Protein AF-A0A8K0WXE5-F1 (afdb_monomer_lite)

Organism: NCBI:txid80388

Radius of gyration: 31.78 Å; chains: 1; bounding box: 76×76×91 Å

Structure (mmCIF, N/CA/C/O backbone):
data_AF-A0A8K0WXE5-F1
#
_entry.id   AF-A0A8K0WXE5-F1
#
loop_
_atom_site.group_PDB
_atom_site.id
_atom_site.type_symbol
_atom_site.label_atom_id
_atom_site.label_alt_id
_atom_site.label_comp_id
_atom_site.label_asym_id
_atom_site.label_entity_id
_atom_site.label_seq_id
_atom_site.pdbx_PDB_ins_code
_atom_site.Cartn_x
_atom_site.Cartn_y
_atom_site.Cartn_z
_atom_site.occupancy
_atom_site.B_iso_or_equiv
_atom_site.auth_seq_id
_atom_site.auth_comp_id
_atom_site.auth_asym_id
_atom_site.auth_atom_id
_atom_site.pdbx_PDB_model_num
ATOM 1 N N . MET A 1 1 ? 3.660 -4.094 -43.573 1.00 38.56 1 MET A N 1
ATOM 2 C CA . MET A 1 1 ? 4.950 -4.307 -42.885 1.00 38.56 1 MET A CA 1
ATOM 3 C C . MET A 1 1 ? 4.703 -4.146 -41.396 1.00 38.56 1 MET A C 1
ATOM 5 O O . MET A 1 1 ? 4.478 -3.032 -40.944 1.00 38.56 1 MET A O 1
ATOM 9 N N . SER A 1 2 ? 4.592 -5.269 -40.685 1.00 39.03 2 SER A N 1
ATOM 10 C CA . SER A 1 2 ? 4.163 -5.326 -39.283 1.00 39.03 2 SER A CA 1
ATOM 11 C C . SER A 1 2 ? 5.292 -4.936 -38.334 1.00 39.03 2 SER A C 1
ATOM 13 O O . SER A 1 2 ? 6.388 -5.490 -38.380 1.00 39.03 2 SER A O 1
ATOM 15 N N . THR A 1 3 ? 5.001 -3.979 -37.461 1.00 46.72 3 THR A N 1
ATOM 16 C CA . THR A 1 3 ? 5.880 -3.445 -36.422 1.00 46.72 3 THR A CA 1
ATOM 17 C C . THR A 1 3 ? 5.995 -4.426 -35.252 1.00 46.72 3 THR A C 1
ATOM 19 O O . THR A 1 3 ? 5.192 -4.397 -34.325 1.00 46.72 3 THR A O 1
ATOM 22 N N . LEU A 1 4 ? 7.029 -5.272 -35.270 1.00 45.88 4 LEU A N 1
ATOM 23 C CA . LEU A 1 4 ? 7.438 -6.169 -34.170 1.00 45.88 4 LEU A CA 1
ATOM 24 C C . LEU A 1 4 ? 8.129 -5.439 -32.991 1.00 45.88 4 LEU A C 1
ATOM 26 O O . LEU A 1 4 ? 8.765 -6.061 -32.146 1.00 45.88 4 LEU A O 1
ATOM 30 N N . LEU A 1 5 ? 8.012 -4.111 -32.920 1.00 50.06 5 LEU A N 1
ATOM 31 C CA . LEU A 1 5 ? 8.693 -3.269 -31.934 1.00 50.06 5 LEU A CA 1
ATOM 32 C C . LEU A 1 5 ? 8.065 -3.201 -30.522 1.00 50.06 5 LEU A C 1
ATOM 34 O O . LEU A 1 5 ? 8.822 -2.888 -29.604 1.00 50.06 5 LEU A O 1
ATOM 38 N N . PRO A 1 6 ? 6.775 -3.517 -30.257 1.00 47.59 6 PRO A N 1
ATOM 39 C CA . PRO A 1 6 ? 6.269 -3.425 -28.885 1.00 47.59 6 PRO A CA 1
ATOM 40 C C . PRO A 1 6 ? 6.672 -4.622 -28.007 1.00 47.59 6 PRO A C 1
ATOM 42 O O . PRO A 1 6 ? 6.654 -4.503 -26.786 1.00 47.59 6 PRO A O 1
ATOM 45 N N . PHE A 1 7 ? 7.093 -5.753 -28.588 1.00 47.97 7 PHE A N 1
ATOM 46 C CA . PHE A 1 7 ? 7.445 -6.948 -27.807 1.00 47.97 7 PHE A CA 1
ATOM 47 C C . PHE A 1 7 ? 8.809 -6.823 -27.107 1.00 47.97 7 PHE A C 1
ATOM 49 O O . PHE A 1 7 ? 8.989 -7.316 -25.998 1.00 47.97 7 PHE A O 1
ATOM 56 N N . LEU A 1 8 ? 9.762 -6.098 -27.706 1.00 43.97 8 LEU A N 1
ATOM 57 C CA . LEU A 1 8 ? 11.110 -5.940 -27.143 1.00 43.97 8 LEU A CA 1
ATOM 58 C C . LEU A 1 8 ? 11.171 -4.953 -25.964 1.00 43.97 8 LEU A C 1
ATOM 60 O O . LEU A 1 8 ? 12.127 -4.986 -25.194 1.00 43.97 8 LEU A O 1
ATOM 64 N N . TYR A 1 9 ? 10.147 -4.110 -25.804 1.00 44.25 9 TYR A N 1
ATOM 65 C CA . TYR A 1 9 ? 10.056 -3.109 -24.735 1.00 44.25 9 TYR A CA 1
ATOM 66 C C . TYR A 1 9 ? 9.485 -3.649 -23.416 1.00 44.25 9 TYR A C 1
ATOM 68 O O . TYR A 1 9 ? 9.552 -2.962 -22.401 1.00 44.25 9 TYR A O 1
ATOM 76 N N . GLN A 1 10 ? 8.926 -4.864 -23.413 1.00 50.22 10 GLN A N 1
ATOM 77 C CA . GLN A 1 10 ? 8.231 -5.437 -22.252 1.00 50.22 10 GLN A CA 1
ATOM 78 C C . GLN A 1 10 ? 8.906 -6.676 -21.655 1.00 50.22 10 GLN A C 1
ATOM 80 O O . GLN A 1 10 ? 8.419 -7.220 -20.666 1.00 50.22 10 GLN A O 1
ATOM 85 N N . THR A 1 11 ? 10.024 -7.134 -22.215 1.00 47.06 11 THR A N 1
ATOM 86 C CA . THR A 1 11 ? 10.665 -8.376 -21.768 1.00 47.06 11 THR A CA 1
ATOM 87 C C . THR A 1 11 ? 11.973 -8.114 -21.029 1.00 47.06 11 THR A C 1
ATOM 89 O O . THR A 1 11 ? 12.711 -7.190 -21.352 1.00 47.06 11 THR A O 1
ATOM 92 N N . GLN A 1 12 ? 12.270 -8.975 -20.054 1.00 50.22 12 GLN A N 1
ATOM 93 C CA . GLN A 1 12 ? 13.417 -9.008 -19.127 1.00 50.22 12 GLN A CA 1
ATOM 94 C C . GLN A 1 12 ? 14.832 -8.843 -19.735 1.00 50.22 12 GLN A C 1
ATOM 96 O O . GLN A 1 12 ? 15.824 -8.853 -19.002 1.00 50.22 12 GLN A O 1
ATOM 101 N N . THR A 1 13 ? 14.973 -8.677 -21.048 1.00 44.19 13 THR A N 1
ATOM 102 C CA . THR A 1 13 ? 16.246 -8.670 -21.779 1.00 44.19 13 THR A CA 1
ATOM 103 C C . THR A 1 13 ? 17.168 -7.511 -21.399 1.00 44.19 13 THR A C 1
ATOM 105 O O . THR A 1 13 ? 18.381 -7.708 -21.354 1.00 44.19 13 THR A O 1
ATOM 108 N N . LEU A 1 14 ? 16.640 -6.346 -21.005 1.00 47.94 14 LEU A N 1
ATOM 109 C CA . LEU A 1 14 ? 17.482 -5.241 -20.516 1.00 47.94 14 LEU A CA 1
ATOM 110 C C . LEU A 1 14 ? 17.983 -5.441 -19.074 1.00 47.94 14 LEU A C 1
ATOM 112 O O . LEU A 1 14 ? 19.001 -4.863 -18.698 1.00 47.94 14 LEU A O 1
ATOM 116 N N . ARG A 1 15 ? 17.334 -6.298 -18.270 1.00 49.62 15 ARG A N 1
ATOM 117 C CA . ARG A 1 15 ? 17.785 -6.625 -16.901 1.00 49.62 15 ARG A CA 1
ATOM 118 C C . ARG A 1 15 ? 18.667 -7.873 -16.824 1.00 49.62 15 ARG A C 1
ATOM 120 O O . ARG A 1 15 ? 19.529 -7.925 -15.949 1.00 49.62 15 ARG A O 1
ATOM 127 N N . CYS A 1 16 ? 18.558 -8.824 -17.755 1.00 46.41 16 CYS A N 1
ATOM 128 C CA . CYS A 1 16 ? 19.462 -9.987 -17.810 1.00 46.41 16 CYS A CA 1
ATOM 129 C C . CYS A 1 16 ? 20.935 -9.623 -18.079 1.00 46.41 16 CYS A C 1
ATOM 131 O O . CYS A 1 16 ? 21.824 -10.413 -17.766 1.00 46.41 16 CYS A O 1
ATOM 133 N N . LEU A 1 17 ? 21.231 -8.412 -18.562 1.00 44.75 17 LEU A N 1
ATOM 134 C CA . LEU A 1 17 ? 22.612 -7.920 -18.652 1.00 44.75 17 LEU A CA 1
ATOM 135 C C . LEU A 1 17 ? 23.215 -7.525 -17.287 1.00 44.75 17 LEU A C 1
ATOM 137 O O . LEU A 1 17 ? 24.436 -7.408 -17.179 1.00 44.75 17 LEU A O 1
ATOM 141 N N . ARG A 1 18 ? 22.402 -7.379 -16.227 1.00 48.56 18 ARG A N 1
ATOM 142 C CA . ARG A 1 18 ? 22.875 -7.116 -14.853 1.00 48.56 18 ARG A CA 1
ATOM 143 C C . ARG A 1 18 ? 23.179 -8.393 -14.053 1.00 48.56 18 ARG A C 1
ATOM 145 O O . ARG A 1 18 ? 24.022 -8.340 -13.161 1.00 48.56 18 ARG A O 1
ATOM 152 N N . THR A 1 19 ? 22.572 -9.544 -14.355 1.00 45.09 19 THR A N 1
ATOM 153 C CA . THR A 1 19 ? 22.728 -10.761 -13.523 1.00 45.09 19 THR A CA 1
ATOM 154 C C . THR A 1 19 ? 23.922 -11.646 -13.890 1.00 45.09 19 THR A C 1
ATOM 156 O O . THR A 1 19 ? 24.333 -12.466 -13.075 1.00 45.09 19 THR A O 1
ATOM 159 N N . LEU A 1 20 ? 24.559 -11.446 -15.048 1.00 42.81 20 LEU A N 1
ATOM 160 C CA . LEU A 1 20 ? 25.722 -12.245 -15.475 1.00 42.81 20 LEU A CA 1
ATOM 161 C C . LEU A 1 20 ? 27.093 -11.679 -15.052 1.00 42.81 20 LEU A C 1
ATOM 163 O O . LEU A 1 20 ? 28.121 -12.196 -15.484 1.00 42.81 20 LEU A O 1
ATOM 167 N N . ARG A 1 21 ? 27.154 -10.639 -14.204 1.00 45.69 21 ARG A N 1
ATOM 168 C CA . ARG A 1 21 ? 28.435 -10.034 -13.764 1.00 45.69 21 ARG A CA 1
ATOM 169 C C . ARG A 1 21 ? 28.721 -10.073 -12.261 1.00 45.69 21 ARG A C 1
ATOM 171 O O . ARG A 1 21 ? 29.751 -9.557 -11.836 1.00 45.69 21 ARG A O 1
ATOM 178 N N . HIS A 1 22 ? 27.899 -10.746 -11.459 1.00 42.12 22 HIS A N 1
ATOM 179 C CA . HIS A 1 22 ? 28.176 -10.938 -10.031 1.00 42.12 22 HIS A CA 1
ATOM 180 C C . HIS A 1 22 ? 28.562 -12.380 -9.706 1.00 42.12 22 HIS A C 1
ATOM 182 O O . HIS A 1 22 ? 27.883 -13.079 -8.965 1.00 42.12 22 HIS A O 1
ATOM 188 N N . VAL A 1 23 ? 29.708 -12.809 -10.233 1.00 44.22 23 VAL A N 1
ATOM 189 C CA . VAL A 1 23 ? 30.456 -13.933 -9.668 1.00 44.22 23 VAL A CA 1
ATOM 190 C C . VAL A 1 23 ? 31.897 -13.477 -9.448 1.00 44.22 23 VAL A C 1
ATOM 192 O O . VAL A 1 23 ? 32.596 -13.125 -10.392 1.00 44.22 23 VAL A O 1
ATOM 195 N N . ARG A 1 24 ? 32.307 -13.540 -8.173 1.00 41.19 24 ARG A N 1
ATOM 196 C CA . ARG A 1 24 ? 33.656 -13.366 -7.598 1.00 41.19 24 ARG A CA 1
ATOM 197 C C . ARG A 1 24 ? 34.144 -11.931 -7.381 1.00 41.19 24 ARG A C 1
ATOM 199 O O . ARG A 1 24 ? 34.770 -11.333 -8.246 1.00 41.19 24 ARG A O 1
ATOM 206 N N . ARG A 1 25 ? 34.056 -11.495 -6.120 1.00 42.50 25 ARG A N 1
ATOM 207 C CA . ARG A 1 25 ? 35.242 -11.179 -5.300 1.00 42.50 25 ARG A CA 1
ATOM 208 C C . ARG A 1 25 ? 34.931 -11.440 -3.825 1.00 42.50 25 ARG A C 1
ATOM 210 O O . ARG A 1 25 ? 33.827 -11.190 -3.359 1.00 42.50 25 ARG A O 1
ATOM 217 N N . HIS A 1 26 ? 35.894 -12.073 -3.170 1.00 35.44 26 HIS A N 1
ATOM 218 C CA . HIS A 1 26 ? 35.784 -12.723 -1.874 1.00 35.44 26 HIS A CA 1
ATOM 219 C C . HIS A 1 26 ? 35.713 -11.756 -0.687 1.00 35.44 26 HIS A C 1
ATOM 221 O O . HIS A 1 26 ? 36.200 -10.632 -0.736 1.00 35.44 26 HIS A O 1
ATOM 227 N N . ALA A 1 27 ? 35.131 -12.316 0.372 1.00 34.16 27 ALA A N 1
ATOM 228 C CA . ALA A 1 27 ? 35.208 -11.997 1.788 1.00 34.16 27 ALA A CA 1
ATOM 229 C C . ALA A 1 27 ? 36.385 -11.128 2.265 1.00 34.16 27 ALA A C 1
ATOM 231 O O . ALA A 1 27 ? 37.550 -11.447 2.037 1.00 34.16 27 ALA A O 1
ATOM 232 N N . ALA A 1 28 ? 36.051 -10.155 3.112 1.00 34.19 28 ALA A N 1
ATOM 233 C CA . ALA A 1 28 ? 36.852 -9.814 4.278 1.00 34.19 28 ALA A CA 1
ATOM 234 C C . ALA A 1 28 ? 35.912 -9.661 5.483 1.00 34.19 28 ALA A C 1
ATOM 236 O O . ALA A 1 28 ? 34.934 -8.917 5.450 1.00 34.19 28 ALA A O 1
ATOM 237 N N . LEU A 1 29 ? 36.203 -10.452 6.511 1.00 39.25 29 LEU A N 1
ATOM 238 C CA . LEU A 1 29 ? 35.574 -10.479 7.822 1.00 39.25 29 LEU A CA 1
ATOM 239 C C . LEU A 1 29 ? 35.958 -9.227 8.617 1.00 39.25 29 LEU A C 1
ATOM 241 O O . LEU A 1 29 ? 37.147 -8.966 8.765 1.00 39.25 29 LEU A O 1
ATOM 245 N N . THR A 1 30 ? 34.992 -8.563 9.249 1.00 33.50 30 THR A N 1
ATOM 246 C CA . THR A 1 30 ? 35.192 -7.931 10.562 1.00 33.50 30 THR A CA 1
ATOM 247 C C . THR A 1 30 ? 33.894 -7.979 11.363 1.00 33.50 30 THR A C 1
ATOM 249 O O . THR A 1 30 ? 32.811 -7.634 10.899 1.00 33.50 30 THR A O 1
ATOM 252 N N . GLN A 1 31 ? 34.023 -8.494 12.581 1.00 34.97 31 GLN A N 1
ATOM 253 C CA . GLN A 1 31 ? 32.970 -8.666 13.567 1.00 34.97 31 GLN A CA 1
ATOM 254 C C . GLN A 1 31 ? 32.718 -7.376 14.368 1.00 34.97 31 GLN A C 1
ATOM 256 O O . GLN A 1 31 ? 33.651 -6.667 14.725 1.00 34.97 31 GLN A O 1
ATOM 261 N N . VAL A 1 32 ? 31.437 -7.182 14.707 1.00 31.56 32 VAL A N 1
ATOM 262 C CA . VAL A 1 32 ? 30.887 -6.693 15.988 1.00 31.56 32 VAL A CA 1
ATOM 263 C C . VAL A 1 32 ? 31.371 -5.335 16.515 1.00 31.56 32 VAL A C 1
ATOM 265 O O . VAL A 1 32 ? 32.432 -5.242 17.119 1.00 31.56 32 VAL A O 1
ATOM 268 N N . ARG A 1 33 ? 30.454 -4.352 16.521 1.00 29.36 33 ARG A N 1
ATOM 269 C CA . ARG A 1 33 ? 30.070 -3.610 17.742 1.00 29.36 33 ARG A CA 1
ATOM 270 C C . ARG A 1 33 ? 28.587 -3.237 17.709 1.00 29.36 33 ARG A C 1
ATOM 272 O O . ARG A 1 33 ? 28.147 -2.405 16.926 1.00 29.36 33 ARG A O 1
ATOM 279 N N . THR A 1 34 ? 27.833 -3.855 18.609 1.00 36.28 34 THR A N 1
ATOM 280 C CA . THR A 1 34 ? 26.497 -3.441 19.043 1.00 36.28 34 THR A CA 1
ATOM 281 C C . THR A 1 34 ? 26.575 -2.057 19.686 1.00 36.28 34 THR A C 1
ATOM 283 O O . THR A 1 34 ? 27.270 -1.903 20.693 1.00 36.28 34 THR A O 1
ATOM 286 N N . PHE A 1 35 ? 25.848 -1.067 19.162 1.00 32.53 35 PHE A N 1
ATOM 287 C CA . PHE A 1 35 ? 25.609 0.185 19.879 1.00 32.53 35 PHE A CA 1
ATOM 288 C C . PHE A 1 35 ? 24.126 0.351 20.198 1.00 32.53 35 PHE A C 1
ATOM 290 O O . PHE A 1 35 ? 23.255 0.310 19.334 1.00 32.53 35 PHE A O 1
ATOM 297 N N . ARG A 1 36 ? 23.894 0.482 21.504 1.00 34.12 36 ARG A N 1
ATOM 298 C CA . ARG A 1 36 ? 22.629 0.737 22.181 1.00 34.12 36 ARG A CA 1
ATOM 299 C C . ARG A 1 36 ? 21.926 1.973 21.630 1.00 34.12 36 ARG A C 1
ATOM 301 O O . ARG A 1 36 ? 22.546 3.013 21.423 1.00 34.12 36 ARG A O 1
ATOM 308 N N . GLN A 1 37 ? 20.606 1.859 21.561 1.00 37.44 37 GLN A N 1
ATOM 309 C CA . GLN A 1 37 ? 19.674 2.974 21.517 1.00 37.44 37 GLN A CA 1
ATOM 310 C C . GLN A 1 37 ? 19.939 3.978 22.650 1.00 37.44 37 GLN A C 1
ATOM 312 O O . GLN A 1 37 ? 20.130 3.592 23.808 1.00 37.44 37 GLN A O 1
ATOM 317 N N . ARG A 1 38 ? 19.850 5.271 22.327 1.00 36.78 38 ARG A N 1
ATOM 318 C CA . ARG A 1 38 ? 19.373 6.299 23.257 1.00 36.78 38 ARG A CA 1
ATOM 319 C C . ARG A 1 38 ? 18.392 7.234 22.537 1.00 36.78 38 ARG A C 1
ATOM 321 O O . ARG A 1 38 ? 18.585 7.499 21.353 1.00 36.78 38 ARG A O 1
ATOM 328 N N . PRO A 1 39 ? 17.354 7.711 23.242 1.00 40.72 39 PRO A N 1
ATOM 329 C CA . PRO A 1 39 ? 16.261 8.479 22.664 1.00 40.72 39 PRO A CA 1
ATOM 330 C C . PRO A 1 39 ? 16.688 9.937 22.456 1.00 40.72 39 PRO A C 1
ATOM 332 O O . PRO A 1 39 ? 17.078 10.624 23.403 1.00 40.72 39 PRO A O 1
ATOM 335 N N . GLY A 1 40 ? 16.623 10.404 21.211 1.00 38.78 40 GLY A N 1
ATOM 336 C CA . GLY A 1 40 ? 16.787 11.811 20.862 1.00 38.78 40 GLY A CA 1
ATOM 337 C C . GLY A 1 40 ? 15.503 12.565 21.179 1.00 38.78 40 GLY A C 1
ATOM 338 O O . GLY A 1 40 ? 14.493 12.385 20.509 1.00 38.78 40 GLY A O 1
ATOM 339 N N . LYS A 1 41 ? 15.553 13.376 22.234 1.00 41.19 41 LYS A N 1
ATOM 340 C CA . LYS A 1 41 ? 14.506 14.322 22.611 1.00 41.19 41 LYS A CA 1
ATOM 341 C C . LYS A 1 41 ? 14.345 15.361 21.501 1.00 41.19 41 LYS A C 1
ATOM 343 O O . LYS A 1 41 ? 15.323 15.966 21.069 1.00 41.19 41 LYS A O 1
ATOM 348 N N . SER A 1 42 ? 13.102 15.578 21.094 1.00 40.59 42 SER A N 1
ATOM 349 C CA . SER A 1 42 ? 12.635 16.772 20.400 1.00 40.59 42 SER A CA 1
ATOM 350 C C . SER A 1 42 ? 13.050 18.016 21.191 1.00 40.59 42 SER A C 1
ATOM 352 O O . SER A 1 42 ? 12.484 18.309 22.246 1.00 40.59 42 SER A O 1
ATOM 354 N N . SER A 1 43 ? 14.065 18.726 20.699 1.00 41.22 43 SER A N 1
ATOM 355 C CA . SER A 1 43 ? 14.377 20.078 21.151 1.00 41.22 43 SER A CA 1
ATOM 356 C C . SER A 1 43 ? 13.313 21.012 20.583 1.00 41.22 43 SER A C 1
ATOM 358 O O . SER A 1 43 ? 13.328 21.355 19.403 1.00 41.22 43 SER A O 1
ATOM 360 N N . ILE A 1 44 ? 12.340 21.350 21.424 1.00 45.41 44 ILE A N 1
ATOM 361 C CA . ILE A 1 44 ? 11.460 22.502 21.240 1.00 45.41 44 ILE A CA 1
ATOM 362 C C . ILE A 1 44 ? 12.363 23.748 21.339 1.00 45.41 44 ILE A C 1
ATOM 364 O O . ILE A 1 44 ? 13.187 23.799 22.255 1.00 45.41 44 ILE A O 1
ATOM 368 N N . PRO A 1 45 ? 12.259 24.749 20.446 1.00 41.91 45 PRO A N 1
ATOM 369 C CA . PRO A 1 45 ? 13.188 25.875 20.388 1.00 41.91 45 PRO A CA 1
ATOM 370 C C . PRO A 1 45 ? 12.857 26.923 21.460 1.00 41.91 45 PRO A C 1
ATOM 372 O O . PRO A 1 45 ? 12.549 28.070 21.156 1.00 41.91 45 PRO A O 1
ATOM 375 N N . PHE A 1 46 ? 12.925 26.537 22.730 1.00 43.31 46 PHE A N 1
ATOM 376 C CA . PHE A 1 46 ? 12.937 27.469 23.852 1.00 43.31 46 PHE A CA 1
ATOM 377 C C . PHE A 1 46 ? 14.140 27.122 24.722 1.00 43.31 46 PHE A C 1
ATOM 379 O O . PHE A 1 46 ? 14.099 26.194 25.528 1.00 43.31 46 PHE A O 1
ATOM 386 N N . ASN A 1 47 ? 15.240 27.845 24.512 1.00 41.19 47 ASN A N 1
ATOM 387 C CA . ASN A 1 47 ? 16.455 27.679 25.297 1.00 41.19 47 ASN A CA 1
ATOM 388 C C . ASN A 1 47 ? 16.243 28.301 26.687 1.00 41.19 47 ASN A C 1
ATOM 390 O O . ASN A 1 47 ? 16.476 29.490 26.881 1.00 41.19 47 ASN A O 1
ATOM 394 N N . TRP A 1 48 ? 15.766 27.511 27.650 1.00 49.75 48 TRP A N 1
ATOM 395 C CA . TRP A 1 48 ? 15.774 27.874 29.071 1.00 49.75 48 TRP A CA 1
ATOM 396 C C . TRP A 1 48 ? 17.071 27.377 29.715 1.00 49.75 48 TRP A C 1
ATOM 398 O O . TRP A 1 48 ? 17.073 26.520 30.598 1.00 49.75 48 TRP A O 1
ATOM 408 N N . GLU A 1 49 ? 18.200 27.900 29.240 1.00 37.31 49 GLU A N 1
ATOM 409 C CA . GLU A 1 49 ? 19.476 27.764 29.936 1.00 37.31 49 GLU A CA 1
ATOM 410 C C . GLU A 1 49 ? 19.544 28.817 31.043 1.00 37.31 49 GLU A C 1
ATOM 412 O O . GLU A 1 49 ? 19.391 30.017 30.804 1.00 37.31 49 GLU A O 1
ATOM 417 N N . GLY A 1 50 ? 19.731 28.337 32.275 1.00 52.50 50 GLY A N 1
ATOM 418 C CA . GLY A 1 50 ? 19.809 29.147 33.483 1.00 52.50 50 GLY A CA 1
ATOM 419 C C . GLY A 1 50 ? 20.855 30.248 33.358 1.00 52.50 50 GLY A C 1
ATOM 420 O O . GLY A 1 50 ? 22.047 30.016 33.545 1.00 52.50 50 GLY A O 1
ATOM 421 N N . SER A 1 51 ? 20.386 31.458 33.074 1.00 40.91 51 SER A N 1
ATOM 422 C CA . SER A 1 51 ? 21.218 32.650 33.046 1.00 40.91 51 SER A CA 1
ATOM 423 C C . SER A 1 51 ? 21.303 33.205 34.460 1.00 40.91 51 SER A C 1
ATOM 425 O O . SER A 1 51 ? 20.381 33.847 34.959 1.00 40.91 51 SER A O 1
ATOM 427 N N . LYS A 1 52 ? 22.424 32.903 35.114 1.00 43.38 52 LYS A N 1
ATOM 428 C CA . LYS A 1 52 ? 22.958 33.735 36.189 1.00 43.38 52 LYS A CA 1
ATOM 429 C C . LYS A 1 52 ? 23.350 35.087 35.587 1.00 43.38 52 LYS A C 1
ATOM 431 O O . LYS A 1 52 ? 23.964 35.121 34.527 1.00 43.38 52 LYS A O 1
ATOM 436 N N . ASP A 1 53 ? 22.974 36.152 36.284 1.00 50.19 53 ASP A N 1
ATOM 437 C CA . ASP A 1 53 ? 23.516 37.508 36.179 1.00 50.19 53 ASP A CA 1
ATOM 438 C C . ASP A 1 53 ? 23.540 38.126 34.768 1.00 50.19 53 ASP A C 1
ATOM 440 O O . ASP A 1 53 ? 24.587 38.291 34.144 1.00 50.19 53 ASP A O 1
ATOM 444 N N . VAL A 1 54 ? 22.367 38.554 34.292 1.00 44.69 54 VAL A N 1
ATOM 445 C CA . VAL A 1 54 ? 22.266 39.580 33.243 1.00 44.69 54 VAL A CA 1
ATOM 446 C C . VAL A 1 54 ? 21.754 40.860 33.895 1.00 44.69 54 VAL A C 1
ATOM 448 O O . VAL A 1 54 ? 20.592 40.950 34.288 1.00 44.69 54 VAL A O 1
ATOM 451 N N . GLU A 1 55 ? 22.636 41.852 34.029 1.00 52.91 55 GLU A N 1
ATOM 452 C CA . GLU A 1 55 ? 22.248 43.222 34.369 1.00 52.91 55 GLU A CA 1
ATOM 453 C C . GLU A 1 55 ? 21.199 43.742 33.367 1.00 52.91 55 GLU A C 1
ATOM 455 O O . GLU A 1 55 ? 21.406 43.642 32.150 1.00 52.91 55 GLU A O 1
ATOM 460 N N . PRO A 1 56 ? 20.087 44.347 33.822 1.00 48.12 56 PRO A N 1
ATOM 461 C CA . PRO A 1 56 ? 19.048 44.816 32.921 1.00 48.12 56 PRO A CA 1
ATOM 462 C C . PRO A 1 56 ? 19.472 46.147 32.285 1.00 48.12 56 PRO A C 1
ATOM 464 O O . PRO A 1 56 ? 19.247 47.221 32.836 1.00 48.12 56 PRO A O 1
ATOM 467 N N . LYS A 1 57 ? 20.076 46.088 31.094 1.00 48.50 57 LYS A N 1
ATOM 468 C CA . LYS A 1 57 ? 20.282 47.258 30.212 1.00 48.50 57 LYS A CA 1
ATOM 469 C C . LYS A 1 57 ? 19.230 47.383 29.105 1.00 48.50 57 LYS A C 1
ATOM 471 O O . LYS A 1 57 ? 19.435 48.124 28.149 1.00 48.50 57 LYS A O 1
ATOM 476 N N . GLN A 1 58 ? 18.102 46.683 29.217 1.00 59.72 58 GLN A N 1
ATOM 477 C CA . GLN A 1 58 ? 16.951 46.916 28.345 1.00 59.72 58 GLN A CA 1
ATOM 478 C C . GLN A 1 58 ? 15.908 47.751 29.098 1.00 59.72 58 GLN A C 1
ATOM 480 O O . GLN A 1 58 ? 15.448 47.311 30.152 1.00 59.72 58 GLN A O 1
ATOM 485 N N . PRO A 1 59 ? 15.545 48.954 28.611 1.00 58.75 59 PRO A N 1
ATOM 486 C CA . PRO A 1 59 ? 14.463 49.723 29.207 1.00 58.75 59 PRO A CA 1
ATOM 487 C C . PRO A 1 59 ? 13.161 48.945 29.005 1.00 58.75 59 PRO A C 1
ATOM 489 O O . PRO A 1 59 ? 12.725 48.732 27.874 1.00 58.75 59 PRO A O 1
ATOM 492 N N . SER A 1 60 ? 12.571 48.477 30.104 1.00 62.88 60 SER A N 1
ATOM 493 C CA . SER A 1 60 ? 11.282 47.794 30.091 1.00 62.88 60 SER A CA 1
ATOM 494 C C . SER A 1 60 ? 10.248 48.645 29.358 1.00 62.88 60 SER A C 1
ATOM 496 O O . SER A 1 60 ? 10.088 49.827 29.647 1.00 62.88 60 SER A O 1
ATOM 498 N N . THR A 1 61 ? 9.510 48.033 28.433 1.00 74.44 61 THR A N 1
ATOM 499 C CA . THR A 1 61 ? 8.403 48.675 27.699 1.00 74.44 61 THR A CA 1
ATOM 500 C C . THR A 1 61 ? 7.186 48.951 28.593 1.00 74.44 61 THR A C 1
ATOM 502 O O . THR A 1 61 ? 6.205 49.531 28.149 1.00 74.44 61 THR A O 1
ATOM 505 N N . ILE A 1 62 ? 7.250 48.520 29.853 1.00 79.31 62 ILE A N 1
ATOM 506 C CA . ILE A 1 62 ? 6.221 48.698 30.869 1.00 79.31 62 ILE A CA 1
ATOM 507 C C . ILE A 1 62 ? 6.413 50.050 31.556 1.00 79.31 62 ILE A C 1
ATOM 509 O O . ILE A 1 62 ? 7.486 50.353 32.086 1.00 79.31 62 ILE A O 1
ATOM 513 N N . THR A 1 63 ? 5.347 50.845 31.587 1.00 83.06 63 THR A N 1
ATOM 514 C CA . THR A 1 63 ? 5.310 52.090 32.361 1.00 83.06 63 THR A CA 1
ATOM 515 C C . THR A 1 63 ? 5.335 51.794 33.870 1.00 83.06 63 THR A C 1
ATOM 517 O O . THR A 1 63 ? 4.868 50.740 34.306 1.00 83.06 63 THR A O 1
ATOM 520 N N . PRO A 1 64 ? 5.855 52.695 34.725 1.00 78.00 64 PRO A N 1
ATOM 521 C CA . PRO A 1 64 ? 5.939 52.449 36.171 1.00 78.00 64 PRO A CA 1
ATOM 522 C C . PRO A 1 64 ? 4.566 52.207 36.824 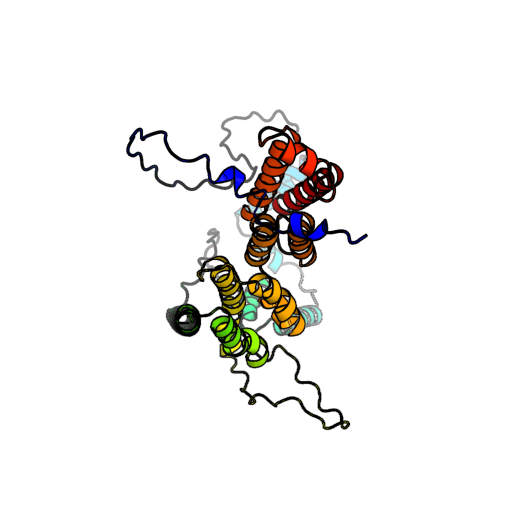1.00 78.00 64 PRO A C 1
ATOM 524 O O . PRO A 1 64 ? 4.472 51.461 37.798 1.00 78.00 64 PRO A O 1
ATOM 527 N N . SER A 1 65 ? 3.499 52.782 36.261 1.00 82.75 65 SER A N 1
ATOM 528 C CA . SER A 1 65 ? 2.114 52.511 36.659 1.00 82.75 65 SER A CA 1
ATOM 529 C C . SER A 1 65 ? 1.671 51.095 36.294 1.00 82.75 65 SER A C 1
ATOM 531 O O . SER A 1 65 ? 1.096 50.399 37.125 1.00 82.75 65 SER A O 1
ATOM 533 N N . GLU A 1 66 ? 1.980 50.630 35.082 1.00 79.38 66 GLU A N 1
ATOM 534 C CA . GLU A 1 66 ? 1.679 49.257 34.662 1.00 79.38 66 GLU A CA 1
ATOM 535 C C . GLU A 1 66 ? 2.479 48.236 35.476 1.00 79.38 66 GLU A C 1
ATOM 537 O O . GLU A 1 66 ? 1.932 47.210 35.868 1.00 79.38 66 GLU A O 1
ATOM 542 N N . ALA A 1 67 ? 3.739 48.528 35.817 1.00 82.50 67 ALA A N 1
ATOM 543 C CA . ALA A 1 67 ? 4.550 47.653 36.664 1.00 82.50 67 ALA A CA 1
ATOM 544 C C . ALA A 1 67 ? 3.904 47.417 38.038 1.00 82.50 67 ALA A C 1
ATOM 546 O O . ALA A 1 67 ? 3.926 46.293 38.537 1.00 82.50 67 ALA A O 1
ATOM 547 N N . GLN A 1 68 ? 3.303 48.451 38.642 1.00 84.94 68 GLN A N 1
ATOM 548 C CA . GLN A 1 68 ? 2.565 48.310 39.902 1.00 84.94 68 GLN A CA 1
ATOM 549 C C . GLN A 1 68 ? 1.302 47.461 39.739 1.00 84.94 68 GLN A C 1
ATOM 551 O O . GLN A 1 68 ? 1.039 46.608 40.586 1.00 84.94 68 GLN A O 1
ATOM 556 N N . VAL A 1 69 ? 0.561 47.647 38.644 1.00 85.50 69 VAL A N 1
ATOM 557 C CA . VAL A 1 69 ? -0.636 46.845 38.342 1.00 85.50 69 VAL A CA 1
ATOM 558 C C . VAL A 1 69 ? -0.264 45.375 38.157 1.00 85.50 69 VAL A C 1
ATOM 560 O O . VAL A 1 69 ? -0.850 44.507 38.800 1.00 85.50 69 VAL A O 1
ATOM 563 N N . PHE A 1 70 ? 0.757 45.082 37.351 1.00 80.12 70 PHE A N 1
ATOM 564 C CA . PHE A 1 70 ? 1.214 43.710 37.141 1.00 80.12 70 PHE A CA 1
ATOM 565 C C . PHE A 1 70 ? 1.756 43.081 38.417 1.00 80.12 70 PHE A C 1
ATOM 567 O O . PHE A 1 70 ? 1.491 41.908 38.666 1.00 80.12 70 PHE A O 1
ATOM 574 N N . LYS A 1 71 ? 2.459 43.846 39.256 1.00 85.44 71 LYS A N 1
ATOM 575 C CA . LYS A 1 71 ? 2.931 43.349 40.549 1.00 85.44 71 LYS A CA 1
ATOM 576 C C . LYS A 1 71 ? 1.766 42.966 41.466 1.00 85.44 71 LYS A C 1
ATOM 578 O O . LYS A 1 71 ? 1.812 41.895 42.061 1.00 85.44 71 LYS A O 1
ATOM 583 N N . GLY A 1 72 ? 0.708 43.778 41.502 1.00 82.56 72 GLY A N 1
ATOM 584 C CA . GLY A 1 72 ? -0.524 43.458 42.227 1.00 82.56 72 GLY A CA 1
ATOM 585 C C . GLY A 1 72 ? -1.206 42.191 41.704 1.00 82.56 72 GLY A C 1
ATOM 586 O O . GLY A 1 72 ? -1.539 41.313 42.493 1.00 82.56 72 GLY A O 1
ATOM 587 N N . ILE A 1 73 ? -1.327 42.046 40.379 1.00 80.81 73 ILE A N 1
ATOM 588 C CA . ILE A 1 73 ? -1.908 40.850 39.744 1.00 80.81 73 ILE A CA 1
ATOM 589 C C . ILE A 1 73 ? -1.068 39.601 40.052 1.00 80.81 73 ILE A C 1
ATOM 591 O O . ILE A 1 73 ? -1.613 38.553 40.393 1.00 80.81 73 ILE A O 1
ATOM 595 N N . PHE A 1 74 ? 0.261 39.694 39.969 1.00 80.62 74 PHE A N 1
ATOM 596 C CA . PHE A 1 74 ? 1.150 38.574 40.282 1.00 80.62 74 PHE A CA 1
ATOM 597 C C . PHE A 1 74 ? 1.092 38.183 41.761 1.00 80.62 74 PHE A C 1
ATOM 599 O O . PHE A 1 74 ? 1.068 36.992 42.064 1.00 80.62 74 PHE A O 1
ATOM 606 N N . GLU A 1 75 ? 1.032 39.151 42.678 1.00 83.19 75 GLU A N 1
ATOM 607 C CA . GLU A 1 75 ? 0.846 38.884 44.110 1.00 83.19 75 GLU A CA 1
ATOM 608 C C . GLU A 1 75 ? -0.537 38.273 44.399 1.00 83.19 75 GLU A C 1
ATOM 610 O O . GLU A 1 75 ? -0.640 37.361 45.220 1.00 83.19 75 GLU A O 1
ATOM 615 N N . GLU A 1 76 ? -1.587 38.693 43.689 1.00 79.38 76 GLU A N 1
ATOM 616 C CA . GLU A 1 76 ? -2.939 38.130 43.803 1.00 79.38 76 GLU A CA 1
ATOM 617 C C . GLU A 1 76 ? -3.017 36.681 43.292 1.00 79.38 76 GLU A C 1
ATOM 619 O O . GLU A 1 76 ? -3.643 35.824 43.929 1.00 79.38 76 GLU A O 1
ATOM 624 N N . ILE A 1 77 ? -2.339 36.382 42.179 1.00 75.38 77 ILE A N 1
ATOM 625 C CA . ILE A 1 77 ? -2.223 35.027 41.623 1.00 75.38 77 ILE A CA 1
ATOM 626 C C . ILE A 1 77 ? -1.377 34.141 42.545 1.00 75.38 77 ILE A C 1
ATOM 628 O O . ILE A 1 77 ? -1.780 33.017 42.842 1.00 75.38 77 ILE A O 1
ATOM 632 N N . ALA A 1 78 ? -0.245 34.643 43.049 1.00 72.00 78 ALA A N 1
ATOM 633 C CA . ALA A 1 78 ? 0.627 33.901 43.960 1.00 72.00 78 ALA A CA 1
ATOM 634 C C . ALA A 1 78 ? -0.063 33.564 45.294 1.00 72.00 78 ALA A C 1
ATOM 636 O O . ALA A 1 78 ? 0.206 32.521 45.882 1.00 72.00 78 ALA A O 1
ATOM 637 N N . GLN A 1 79 ? -0.983 34.417 45.753 1.00 75.75 79 GLN A N 1
ATOM 638 C CA . GLN A 1 79 ? -1.807 34.176 46.942 1.00 75.75 79 GLN A CA 1
ATOM 639 C C . GLN A 1 79 ? -3.048 33.307 46.664 1.00 75.75 79 GLN A C 1
ATOM 641 O O . GLN A 1 79 ? -3.847 33.089 47.575 1.00 75.75 79 GLN A O 1
ATOM 646 N N . GLY A 1 80 ? -3.254 32.839 45.426 1.00 62.38 80 GLY A N 1
ATOM 647 C CA . GLY A 1 80 ? -4.400 32.005 45.045 1.00 62.38 80 GLY A CA 1
ATOM 648 C C . GLY A 1 80 ? -5.754 32.730 45.053 1.00 62.38 80 GLY A C 1
ATOM 649 O O . GLY A 1 80 ? -6.799 32.083 44.982 1.00 62.38 80 GLY A O 1
ATOM 650 N N . LYS A 1 81 ? -5.767 34.069 45.126 1.00 61.09 81 LYS A N 1
ATOM 651 C CA . LYS A 1 81 ? -6.995 34.875 45.273 1.00 61.09 81 LYS A CA 1
ATOM 652 C C . LYS A 1 81 ? -7.693 35.193 43.950 1.00 61.09 81 LYS A C 1
ATOM 654 O O . LYS A 1 81 ? -8.889 35.478 43.963 1.00 61.09 81 LYS A O 1
ATOM 659 N N . ALA A 1 82 ? -7.015 35.040 42.811 1.00 58.62 82 ALA A N 1
ATOM 660 C CA . ALA A 1 82 ? -7.603 35.281 41.488 1.00 58.62 82 ALA A CA 1
ATOM 661 C C . ALA A 1 82 ? -8.853 34.410 41.211 1.00 58.62 82 ALA A C 1
ATOM 663 O O . ALA A 1 82 ? -9.811 34.865 40.586 1.00 58.62 82 ALA A O 1
ATOM 664 N N . ALA A 1 83 ? -8.899 33.182 41.746 1.00 54.12 83 ALA A N 1
ATOM 665 C CA . ALA A 1 83 ? -10.066 32.298 41.635 1.00 54.12 83 ALA A CA 1
ATOM 666 C C . ALA A 1 83 ? -11.229 32.691 42.572 1.00 54.12 83 ALA A C 1
ATOM 668 O O . ALA A 1 83 ? -12.379 32.332 42.315 1.00 54.12 83 ALA A O 1
ATOM 669 N N . GLN A 1 84 ? -10.951 33.431 43.651 1.00 52.34 84 GLN A N 1
ATOM 670 C CA . GLN A 1 84 ? -11.972 33.955 44.565 1.00 52.34 84 GLN A CA 1
ATOM 671 C C . GLN A 1 84 ? -12.532 35.298 44.078 1.00 52.34 84 GLN A C 1
ATOM 673 O O . GLN A 1 84 ? -13.732 35.523 44.209 1.00 52.34 84 GLN A O 1
ATOM 678 N N . SER A 1 85 ? -11.712 36.130 43.427 1.00 46.53 85 SER A N 1
ATOM 679 C CA . SER A 1 85 ? -12.139 37.398 42.816 1.00 46.53 85 SER A CA 1
ATOM 680 C C . SER A 1 85 ? -13.160 37.183 41.683 1.00 46.53 85 SER A C 1
ATOM 682 O O . SER A 1 85 ? -14.185 37.861 41.647 1.00 46.53 85 SER A O 1
ATOM 684 N N . MET A 1 86 ? -13.001 36.134 40.856 1.00 48.97 86 MET A N 1
ATOM 685 C CA . MET A 1 86 ? -14.036 35.729 39.879 1.00 48.97 86 MET A CA 1
ATOM 686 C C . MET A 1 86 ? -15.318 35.157 40.509 1.00 48.97 86 MET A C 1
ATOM 688 O O . MET A 1 86 ? -16.326 35.020 39.817 1.00 48.97 86 MET A O 1
ATOM 692 N N . ARG A 1 87 ? -15.310 34.802 41.801 1.00 49.28 87 ARG A N 1
ATOM 693 C CA . ARG A 1 87 ? -16.518 34.366 42.521 1.00 49.28 87 ARG A CA 1
ATOM 694 C C . ARG A 1 87 ? -17.248 35.518 43.213 1.00 49.28 87 ARG A C 1
ATOM 696 O O . ARG A 1 87 ? -18.379 35.310 43.642 1.00 49.28 87 ARG A O 1
ATOM 703 N N . SER A 1 88 ? -16.652 36.709 43.313 1.00 48.97 88 SER A N 1
ATOM 704 C CA . SER A 1 88 ? -17.225 37.827 44.077 1.00 48.97 88 SER A CA 1
ATOM 705 C C . SER A 1 88 ? -17.515 39.102 43.279 1.00 48.97 88 SER A C 1
ATOM 707 O O . SER A 1 88 ? -17.827 40.124 43.883 1.00 48.97 88 SER A O 1
ATOM 709 N N . SER A 1 89 ? -17.495 39.070 41.947 1.00 43.94 89 SER A N 1
ATOM 710 C CA . SER A 1 89 ? -17.981 40.186 41.125 1.00 43.94 89 SER A CA 1
ATOM 711 C C . SER A 1 89 ? -18.852 39.689 39.971 1.00 43.94 89 SER A C 1
ATOM 713 O O . SER A 1 89 ? -18.373 39.386 38.886 1.00 43.94 89 SER A O 1
ATOM 715 N N . ASP A 1 90 ? -20.148 39.527 40.251 1.00 41.47 90 ASP A N 1
ATOM 716 C CA . ASP A 1 90 ? -21.249 40.267 39.604 1.00 41.47 90 ASP A CA 1
ATOM 717 C C . ASP A 1 90 ? -22.580 39.493 39.807 1.00 41.47 90 ASP A C 1
ATOM 719 O O . ASP A 1 90 ? -22.808 38.474 39.151 1.00 41.47 90 ASP A O 1
ATOM 723 N N . PRO A 1 91 ? -23.492 39.911 40.710 1.00 45.38 91 PRO A N 1
ATOM 724 C CA . PRO A 1 91 ? -24.777 39.232 40.926 1.00 45.38 91 PRO A CA 1
ATOM 725 C C . PRO A 1 91 ? -25.806 39.490 39.799 1.00 45.38 91 PRO A C 1
ATOM 727 O O . PRO A 1 91 ? -26.996 39.242 39.984 1.00 45.38 91 PRO A O 1
ATOM 730 N N . GLY A 1 92 ? -25.370 39.993 38.637 1.00 43.31 92 GLY A N 1
ATOM 731 C CA . GLY A 1 92 ? -26.220 40.383 37.507 1.00 43.31 92 GLY A CA 1
ATOM 732 C C . GLY A 1 92 ? -26.260 39.423 36.311 1.00 43.31 92 GLY A C 1
ATOM 733 O O . GLY A 1 92 ? -27.024 39.677 35.378 1.00 43.31 92 GLY A O 1
ATOM 734 N N . ARG A 1 93 ? -25.494 38.321 36.289 1.00 47.59 93 ARG A N 1
ATOM 735 C CA . ARG A 1 93 ? -25.626 37.321 35.210 1.00 47.59 93 ARG A CA 1
ATOM 736 C C . ARG A 1 93 ? -26.942 36.564 35.375 1.00 47.59 93 ARG A C 1
ATOM 738 O O . ARG A 1 93 ? -27.082 35.703 36.240 1.00 47.59 93 ARG A O 1
ATOM 745 N N . SER A 1 94 ? -27.925 36.953 34.566 1.00 54.75 94 SER A N 1
ATOM 746 C CA . SER A 1 94 ? -29.285 36.417 34.577 1.00 54.75 94 SER A CA 1
ATOM 747 C C . SER A 1 94 ? -29.293 34.884 34.601 1.00 54.75 94 SER A C 1
ATOM 749 O O . SER A 1 94 ? -28.574 34.238 33.840 1.00 54.75 94 SER A O 1
ATOM 751 N N . GLN A 1 95 ? -30.128 34.294 35.460 1.00 56.91 95 GLN A N 1
ATOM 752 C CA . GLN A 1 95 ? -30.334 32.839 35.554 1.00 56.91 95 GLN A CA 1
ATOM 753 C C . GLN A 1 95 ? -30.604 32.198 34.178 1.00 56.91 95 GLN A C 1
ATOM 755 O O . GLN A 1 95 ? -30.175 31.080 33.911 1.00 56.91 95 GLN A O 1
ATOM 760 N N . THR A 1 96 ? -31.203 32.959 33.260 1.00 59.72 96 THR A N 1
ATOM 761 C CA . THR A 1 96 ? -31.468 32.561 31.874 1.00 59.72 96 THR A CA 1
ATOM 762 C C . THR A 1 96 ? -30.207 32.377 31.024 1.00 59.72 96 THR A C 1
ATOM 764 O O . THR A 1 96 ? -30.201 31.556 30.110 1.00 59.72 96 THR A O 1
ATOM 767 N N . GLU A 1 97 ? -29.121 33.103 31.289 1.00 57.75 97 GLU A N 1
ATOM 768 C CA . GLU A 1 97 ? -27.853 32.941 30.568 1.00 57.75 97 GLU A CA 1
ATOM 769 C C . GLU A 1 97 ? -27.106 31.686 31.035 1.00 57.75 97 GLU A C 1
ATOM 771 O O . GLU A 1 97 ? -26.571 30.940 30.214 1.00 57.75 97 GLU A O 1
ATOM 776 N N . GLN A 1 98 ? -27.165 31.387 32.336 1.00 61.16 98 GLN A N 1
ATOM 777 C CA . GLN A 1 98 ? -26.609 30.154 32.891 1.00 61.16 98 GLN A CA 1
ATOM 778 C C . GLN A 1 98 ? -27.356 28.917 32.367 1.00 61.16 98 GLN A C 1
ATOM 780 O O . GLN A 1 98 ? -26.721 27.939 31.973 1.00 61.16 98 GLN A O 1
ATOM 785 N N . GLU A 1 99 ? -28.686 28.979 32.273 1.00 64.75 99 GLU A N 1
ATOM 786 C CA . GLU A 1 99 ? -29.509 27.919 31.674 1.00 64.75 99 GLU A CA 1
ATOM 787 C C . GLU A 1 99 ? -29.196 27.707 30.188 1.00 64.75 99 GLU A C 1
ATOM 789 O O . GLU A 1 99 ? -29.061 26.567 29.744 1.00 64.75 99 GLU A O 1
ATOM 794 N N . ARG A 1 100 ? -28.996 28.784 29.415 1.00 72.81 100 ARG A N 1
ATOM 795 C CA . ARG A 1 100 ? -28.595 28.688 27.999 1.00 72.81 100 ARG A CA 1
ATOM 796 C C . ARG A 1 100 ? -27.230 28.034 27.830 1.00 72.81 100 ARG A C 1
ATOM 798 O O . ARG A 1 100 ? -27.049 27.234 26.916 1.00 72.81 100 ARG A O 1
ATOM 805 N N . ILE A 1 101 ? -26.279 28.350 28.706 1.00 71.12 101 ILE A N 1
ATOM 806 C CA . ILE A 1 101 ? -24.942 27.750 28.682 1.00 71.12 101 ILE A CA 1
ATOM 807 C C . ILE A 1 101 ? -25.016 26.254 29.019 1.00 71.12 101 ILE A C 1
ATOM 809 O O . ILE A 1 101 ? -24.342 25.458 28.367 1.00 71.12 101 ILE A O 1
ATOM 813 N N . VAL A 1 102 ? -25.851 25.847 29.981 1.00 73.94 102 VAL A N 1
ATOM 814 C CA . VAL A 1 102 ? -26.057 24.427 30.324 1.00 73.94 102 VAL A CA 1
ATOM 815 C C . VAL A 1 102 ? -26.739 23.672 29.177 1.00 73.94 102 VAL A C 1
ATOM 817 O O . VAL A 1 102 ? -26.233 22.635 28.752 1.00 73.94 102 VAL A O 1
ATOM 820 N N . GLN A 1 103 ? -27.803 24.228 28.593 1.00 76.50 103 GLN A N 1
ATOM 821 C CA . GLN A 1 103 ? -28.500 23.619 27.451 1.00 76.50 103 GLN A CA 1
ATOM 822 C C . GLN A 1 103 ? -27.599 23.490 26.214 1.00 76.50 103 GLN A C 1
ATOM 824 O O . GLN A 1 103 ? -27.605 22.464 25.534 1.00 76.50 103 GLN A O 1
ATOM 829 N N . PHE A 1 104 ? -26.784 24.509 25.928 1.00 77.06 104 PHE A N 1
ATOM 830 C CA . PHE A 1 104 ? -25.818 24.474 24.830 1.00 77.06 104 PHE A CA 1
ATOM 831 C C . PHE A 1 104 ? -24.742 23.398 25.047 1.00 77.06 104 PHE A C 1
ATOM 833 O O . PHE A 1 104 ? -24.364 22.695 24.109 1.00 77.06 104 PHE A O 1
ATOM 840 N N . ARG A 1 105 ? -24.282 23.216 26.291 1.00 73.69 105 ARG A N 1
ATOM 841 C CA . ARG A 1 105 ? -23.317 22.166 26.655 1.00 73.69 105 ARG A CA 1
ATOM 842 C C . ARG A 1 105 ? -23.896 20.766 26.467 1.00 73.69 105 ARG A C 1
ATOM 844 O O . ARG A 1 105 ? -23.234 19.929 25.862 1.00 73.69 105 ARG A O 1
ATOM 851 N N . GLU A 1 106 ? -25.130 20.518 26.899 1.00 79.56 106 GLU A N 1
ATOM 852 C CA . GLU A 1 106 ? -25.788 19.216 26.706 1.00 79.56 106 GLU A CA 1
ATOM 853 C C . GLU A 1 106 ? -25.991 18.880 25.222 1.00 79.56 106 GLU A C 1
ATOM 855 O O . GLU A 1 106 ? -25.743 17.749 24.799 1.00 79.56 106 GLU A O 1
ATOM 860 N N . GLN A 1 107 ? -26.355 19.869 24.400 1.00 84.00 107 GLN A N 1
ATOM 861 C CA . GLN A 1 107 ? -26.459 19.691 22.946 1.00 84.00 107 GLN A CA 1
ATOM 862 C C . GLN A 1 107 ? -25.112 19.336 22.301 1.00 84.00 107 GLN A C 1
ATOM 864 O O . GLN A 1 107 ? -25.060 18.519 21.378 1.00 84.00 107 GLN A O 1
ATOM 869 N N . ILE A 1 108 ? -24.014 19.915 22.792 1.00 80.25 108 ILE A N 1
ATOM 870 C CA . ILE A 1 108 ? -22.660 19.584 22.335 1.00 80.25 108 ILE A CA 1
ATOM 871 C C . ILE A 1 108 ? -22.277 18.158 22.747 1.00 80.25 108 ILE A C 1
ATOM 873 O O . ILE A 1 108 ? -21.750 17.411 21.923 1.00 80.25 108 ILE A O 1
ATOM 877 N N . LEU A 1 109 ? -22.584 17.744 23.978 1.00 80.50 109 LEU A N 1
ATOM 878 C CA . LEU A 1 109 ? -22.281 16.397 24.474 1.00 80.50 109 LEU A CA 1
ATOM 879 C C . LEU A 1 109 ? -23.038 15.305 23.714 1.00 80.50 109 LEU A C 1
ATOM 881 O O . LEU A 1 109 ? -22.478 14.247 23.424 1.00 80.50 109 LEU A O 1
ATOM 885 N N . GLN A 1 110 ? -24.277 15.574 23.301 1.00 84.00 110 GLN A N 1
ATOM 886 C CA . GLN A 1 110 ? -25.045 14.643 22.470 1.00 84.00 110 GLN A CA 1
ATOM 887 C C . GLN A 1 110 ? -24.406 14.395 21.097 1.00 84.00 110 GLN A C 1
ATOM 889 O O . GLN A 1 110 ? -24.611 13.324 20.520 1.00 84.00 110 GLN A O 1
ATOM 894 N N . ARG A 1 111 ? -23.603 15.342 20.593 1.00 85.00 111 ARG A N 1
ATOM 895 C CA . ARG A 1 111 ? -22.923 15.238 19.296 1.00 85.00 111 ARG A CA 1
ATOM 896 C C . ARG A 1 111 ? -21.685 14.339 19.328 1.00 85.00 111 ARG A C 1
ATOM 898 O O . ARG A 1 111 ? -21.260 13.877 18.272 1.00 85.00 111 ARG A O 1
ATOM 905 N N . TYR A 1 112 ? -21.134 14.066 20.511 1.00 82.94 112 TYR A N 1
ATOM 906 C CA . TYR A 1 112 ? -20.024 13.132 20.678 1.00 82.94 112 TYR A CA 1
ATOM 907 C C . TYR A 1 112 ? -20.526 11.687 20.876 1.00 82.94 112 TYR A C 1
ATOM 909 O O . TYR A 1 112 ? -21.565 11.472 21.517 1.00 82.94 112 TYR A O 1
ATOM 917 N N . PRO A 1 113 ? -19.801 10.678 20.352 1.00 85.81 113 PRO A N 1
ATOM 918 C CA . PRO A 1 113 ? -20.068 9.270 20.645 1.00 85.81 113 PRO A CA 1
ATOM 919 C C . PRO A 1 113 ? -19.829 8.973 22.131 1.00 85.81 113 PRO A C 1
ATOM 921 O O . PRO A 1 113 ? -19.040 9.659 22.781 1.00 85.81 113 PRO A O 1
ATOM 924 N N . SER A 1 114 ? -20.497 7.949 22.674 1.00 76.62 114 SER A N 1
ATOM 925 C CA . SER A 1 114 ? -20.505 7.635 24.115 1.00 76.62 114 SER A CA 1
ATOM 926 C C . SER A 1 114 ? -19.109 7.502 24.733 1.00 76.62 114 SER A C 1
ATOM 928 O O . SER A 1 114 ? -18.914 7.939 25.860 1.00 76.62 114 SER A O 1
ATOM 930 N N . SER A 1 115 ? -18.131 6.997 23.980 1.00 81.62 115 SER A N 1
ATOM 931 C CA . SER A 1 115 ? -16.732 6.854 24.406 1.00 81.62 115 SER A CA 1
ATOM 932 C C . SER A 1 115 ? -15.974 8.176 24.578 1.00 81.62 115 SER A C 1
ATOM 934 O O . SER A 1 115 ? -14.983 8.220 25.299 1.00 81.62 115 SER A O 1
ATOM 936 N N . LEU A 1 116 ? -16.417 9.257 23.928 1.00 83.12 116 LEU A N 1
ATOM 937 C CA . LEU A 1 116 ? -15.775 10.576 23.982 1.00 83.12 116 LEU A CA 1
ATOM 938 C C . LEU A 1 116 ? -16.552 11.588 24.821 1.00 83.12 116 LEU A C 1
ATOM 940 O O . LEU A 1 116 ? -16.044 12.681 25.066 1.00 83.12 116 LEU A O 1
ATOM 944 N N . ARG A 1 117 ? -17.762 11.243 25.274 1.00 83.12 117 ARG A N 1
ATOM 945 C CA . ARG A 1 117 ? -18.587 12.135 26.099 1.00 83.12 117 ARG A CA 1
ATOM 946 C C . ARG A 1 117 ? -17.924 12.453 27.425 1.00 83.12 117 ARG A C 1
ATOM 948 O O . ARG A 1 117 ? -17.821 13.623 27.752 1.00 83.12 117 ARG A O 1
ATOM 955 N N . GLU A 1 118 ? -17.377 11.452 28.105 1.00 78.06 118 GLU A N 1
ATOM 956 C CA . GLU A 1 118 ? -16.662 11.642 29.371 1.00 78.06 118 GLU A CA 1
ATOM 957 C C . GLU A 1 118 ? -15.458 12.586 29.198 1.00 78.06 118 GLU A C 1
ATOM 959 O O . GLU A 1 118 ? -15.287 13.549 29.937 1.00 78.06 118 GLU A O 1
ATOM 964 N N . SER A 1 119 ? -14.671 12.400 28.134 1.00 77.81 119 SER A N 1
ATOM 965 C CA . SER A 1 119 ? -13.550 13.297 27.815 1.00 77.81 119 SER A CA 1
ATOM 966 C C . SER A 1 119 ? -14.009 14.712 27.440 1.00 77.81 119 SER A C 1
ATOM 968 O O . SER A 1 119 ? -13.362 15.692 27.810 1.00 77.81 119 SER A O 1
ATOM 970 N N . ALA A 1 120 ? -15.128 14.840 26.723 1.00 81.44 120 ALA A N 1
ATOM 971 C CA . ALA A 1 120 ? -15.719 16.127 26.373 1.00 81.44 120 ALA A CA 1
ATOM 972 C C . ALA A 1 120 ? -16.299 16.845 27.603 1.00 81.44 120 ALA A C 1
ATOM 974 O O . ALA A 1 120 ? -16.147 18.057 27.721 1.00 81.44 120 ALA A O 1
ATOM 975 N N . GLU A 1 121 ? -16.901 16.118 28.545 1.00 80.00 121 GLU A N 1
ATOM 976 C CA . GLU A 1 121 ? -17.380 16.638 29.831 1.00 80.00 121 GLU A CA 1
ATOM 977 C C . GLU A 1 121 ? -16.225 17.171 30.684 1.00 80.00 121 GLU A C 1
ATOM 979 O O . GLU A 1 121 ? -16.326 18.267 31.248 1.00 80.00 121 GLU A O 1
ATOM 984 N N . LEU A 1 122 ? -15.100 16.446 30.712 1.00 77.25 122 LEU A N 1
ATOM 985 C CA . LEU A 1 122 ? -13.857 16.889 31.348 1.00 77.25 122 LEU A CA 1
ATOM 986 C C . LEU A 1 122 ? -13.295 18.154 30.680 1.00 77.25 122 LEU A C 1
ATOM 988 O O . LEU A 1 122 ? -12.973 19.120 31.371 1.00 77.25 122 LEU A O 1
ATOM 992 N N . ALA A 1 123 ? -13.227 18.191 29.345 1.00 77.50 123 ALA A N 1
ATOM 993 C CA . ALA A 1 123 ? -12.738 19.349 28.588 1.00 77.50 123 ALA A CA 1
ATOM 994 C C . ALA A 1 123 ? -13.649 20.585 28.720 1.00 77.50 123 ALA A C 1
ATOM 996 O O . ALA A 1 123 ? -13.167 21.718 28.698 1.00 77.50 123 ALA A O 1
ATOM 997 N N . LEU A 1 124 ? -14.959 20.376 28.895 1.00 74.81 124 LEU A N 1
ATOM 998 C CA . LEU A 1 124 ? -15.948 21.423 29.175 1.00 74.81 124 LEU A CA 1
ATOM 999 C C . LEU A 1 124 ? -15.958 21.863 30.651 1.00 74.81 124 LEU A C 1
ATOM 1001 O O . LEU A 1 124 ? -16.728 22.757 31.013 1.00 74.81 124 LEU A O 1
ATOM 1005 N N . GLY A 1 125 ? -15.105 21.268 31.493 1.00 64.94 125 GLY A N 1
ATOM 1006 C CA . GLY A 1 125 ? -14.919 21.650 32.892 1.00 64.94 125 GLY A CA 1
ATOM 1007 C C . GLY A 1 125 ? -16.095 21.289 33.802 1.00 64.94 125 GLY A C 1
ATOM 1008 O O . GLY A 1 125 ? -16.269 21.922 34.842 1.00 64.94 125 GLY A O 1
ATOM 1009 N N . LEU A 1 126 ? -16.920 20.306 33.418 1.00 61.91 126 LEU A N 1
ATOM 1010 C CA . LEU A 1 126 ? -18.087 19.876 34.204 1.00 61.91 126 LEU A CA 1
ATOM 1011 C C . LEU A 1 126 ? -17.692 19.060 35.444 1.00 61.91 126 LEU A C 1
ATOM 1013 O O . LEU A 1 126 ? -18.406 19.087 36.444 1.00 61.91 126 LEU A O 1
ATOM 1017 N N . TYR A 1 127 ? -16.518 18.424 35.431 1.00 52.47 127 TYR A N 1
ATOM 1018 C CA . TYR A 1 127 ? -15.933 17.789 36.610 1.00 52.47 127 TYR A CA 1
ATOM 1019 C C . TYR A 1 127 ? -14.769 18.620 37.151 1.00 52.47 127 TYR A C 1
ATOM 1021 O O . TYR A 1 127 ? -13.616 18.466 36.756 1.00 52.47 127 TYR A O 1
ATOM 1029 N N . SER A 1 128 ? -15.065 19.463 38.137 1.00 44.38 128 SER A N 1
ATOM 1030 C CA . SER A 1 128 ? -14.065 19.881 39.117 1.00 44.38 128 SER A CA 1
ATOM 1031 C C . SER A 1 128 ? -13.871 18.713 40.089 1.00 44.38 128 SER A C 1
ATOM 1033 O O . SER A 1 128 ? -14.565 18.642 41.105 1.00 44.38 128 SER A O 1
ATOM 1035 N N . LYS A 1 129 ? -12.943 17.785 39.819 1.00 47.16 129 LYS A N 1
ATOM 1036 C CA . LYS A 1 129 ? -12.395 16.963 40.913 1.00 47.16 129 LYS A CA 1
ATOM 1037 C C . LYS A 1 129 ? -11.754 17.967 41.880 1.00 47.16 129 LYS A C 1
ATOM 1039 O O . LYS A 1 129 ? -10.798 18.636 41.501 1.00 47.16 129 LYS A O 1
ATOM 1044 N N . GLN A 1 130 ? -12.349 18.163 43.057 1.00 37.59 130 GLN A N 1
ATOM 1045 C CA . GLN A 1 130 ? -11.852 19.079 44.086 1.00 37.59 130 GLN A CA 1
ATOM 1046 C C . GLN A 1 130 ? -10.420 18.675 44.454 1.00 37.59 130 GLN A C 1
ATOM 1048 O O . GLN A 1 130 ? -10.205 17.771 45.256 1.00 37.59 130 GLN A O 1
ATOM 1053 N N . SER A 1 131 ? -9.426 19.312 43.843 1.00 38.97 131 SER A N 1
ATOM 1054 C CA . SER A 1 131 ? -8.071 19.331 44.372 1.00 38.97 131 SER A CA 1
ATOM 1055 C C . SER A 1 131 ? -8.063 20.357 45.501 1.00 38.97 131 SER A C 1
ATOM 1057 O O . SER A 1 131 ? -7.779 21.535 45.288 1.00 38.97 131 SER A O 1
ATOM 1059 N N . GLU A 1 132 ? -8.455 19.919 46.693 1.00 41.50 132 GLU A N 1
ATOM 1060 C CA . GLU A 1 132 ? -8.137 20.595 47.951 1.00 41.50 132 GLU A CA 1
ATOM 1061 C C . GLU A 1 132 ? -6.609 20.544 48.131 1.00 41.50 132 GLU A C 1
ATOM 1063 O O . GLU A 1 132 ? -6.123 19.632 48.774 1.00 41.50 132 GLU A O 1
ATOM 1068 N N . GLU A 1 133 ? -5.846 21.403 47.446 1.00 39.97 133 GLU A N 1
ATOM 1069 C CA . GLU A 1 133 ? -4.452 21.791 47.757 1.00 39.97 133 GLU A CA 1
ATOM 1070 C C . GLU A 1 133 ? -3.988 22.838 46.705 1.00 39.97 133 GLU A C 1
ATOM 1072 O O . GLU A 1 133 ? -3.773 22.499 45.531 1.00 39.97 133 GLU A O 1
ATOM 1077 N N . PRO A 1 134 ? -3.829 24.125 47.067 1.00 38.41 134 PRO A N 1
ATOM 1078 C CA . PRO A 1 134 ? -3.383 25.168 46.147 1.00 38.41 134 PRO A CA 1
ATOM 1079 C C . PRO A 1 134 ? -1.858 25.108 45.962 1.00 38.41 134 PRO A C 1
ATOM 1081 O O . PRO A 1 134 ? -1.098 25.565 46.810 1.00 38.41 134 PRO A O 1
ATOM 1084 N N . GLY A 1 135 ? -1.395 24.559 44.834 1.00 44.28 135 GLY A N 1
ATOM 1085 C CA . GLY A 1 135 ? 0.027 24.607 44.448 1.00 44.28 135 GLY A CA 1
ATOM 1086 C C . GLY A 1 135 ? 0.558 23.400 43.674 1.00 44.28 135 GLY A C 1
ATOM 1087 O O . GLY A 1 135 ? 1.680 23.438 43.172 1.00 44.28 135 GLY A O 1
ATOM 1088 N N . SER A 1 136 ? -0.230 22.336 43.521 1.00 38.53 136 SER A N 1
ATOM 1089 C CA . SER A 1 136 ? 0.159 21.188 42.706 1.00 38.53 136 SER A CA 1
ATOM 1090 C C . SER A 1 136 ? -0.435 21.319 41.303 1.00 38.53 136 SER A C 1
ATOM 1092 O O . SER A 1 136 ? -1.574 20.927 41.067 1.00 38.53 136 SER A O 1
ATOM 1094 N N . SER A 1 137 ? 0.354 21.810 40.340 1.00 41.91 137 SER A N 1
ATOM 1095 C CA . SER A 1 137 ? 0.184 21.405 38.934 1.00 41.91 137 SER A CA 1
ATOM 1096 C C . SER A 1 137 ? 0.508 19.914 38.842 1.00 41.91 137 SER A C 1
ATOM 1098 O O . SER A 1 137 ? 1.568 19.505 38.367 1.00 41.91 137 SER A O 1
ATOM 1100 N N . LYS A 1 138 ? -0.389 19.081 39.369 1.00 43.19 138 LYS A N 1
ATOM 1101 C CA . LYS A 1 138 ? -0.388 17.656 39.105 1.00 43.19 138 LYS A CA 1
ATOM 1102 C C . LYS A 1 138 ? -0.895 17.532 37.679 1.00 43.19 138 LYS A C 1
ATOM 1104 O O . LYS A 1 138 ? -2.089 17.666 37.419 1.00 43.19 138 LYS A O 1
ATOM 1109 N N . MET A 1 139 ? 0.046 17.348 36.749 1.00 40.06 139 MET A N 1
ATOM 1110 C CA . MET A 1 139 ? -0.207 16.635 35.496 1.00 40.06 139 MET A CA 1
ATOM 1111 C C . MET A 1 139 ? -1.277 15.586 35.790 1.00 40.06 139 MET A C 1
ATOM 1113 O O . MET A 1 139 ? -1.066 14.791 36.705 1.00 40.06 139 MET A O 1
ATOM 1117 N N . LEU A 1 140 ? -2.419 15.642 35.095 1.00 47.44 140 LEU A N 1
ATOM 1118 C CA . LEU A 1 140 ? -3.454 14.621 35.207 1.00 47.44 140 LEU A CA 1
ATOM 1119 C C . LEU A 1 140 ? -2.773 13.268 34.980 1.00 47.44 140 LEU A C 1
ATOM 1121 O O . LEU A 1 140 ? -2.446 12.903 33.851 1.00 47.44 140 LEU A O 1
ATOM 1125 N N . GLU A 1 141 ? -2.498 12.559 36.070 1.00 48.66 141 GLU A N 1
ATOM 1126 C CA . GLU A 1 141 ? -2.157 11.152 36.026 1.00 48.66 141 GLU A CA 1
ATOM 1127 C C . GLU A 1 141 ? -3.400 10.493 35.442 1.00 48.66 141 GLU A C 1
ATOM 1129 O O . GLU A 1 141 ? -4.462 10.503 36.065 1.00 48.66 141 GLU A O 1
ATOM 1134 N N . LEU A 1 142 ? -3.288 10.037 34.189 1.00 52.91 142 LEU A N 1
ATOM 1135 C CA . LEU A 1 142 ? -4.279 9.180 33.552 1.00 52.91 142 LEU A CA 1
ATOM 1136 C C . LEU A 1 142 ? -4.672 8.132 34.590 1.00 52.91 142 LEU A C 1
ATOM 1138 O O . LEU A 1 142 ? -3.787 7.429 35.087 1.00 52.91 142 LEU A O 1
ATOM 1142 N N . GLU A 1 143 ? -5.957 8.072 34.960 1.00 57.75 143 GLU A N 1
ATOM 1143 C CA . GLU A 1 143 ? -6.399 7.038 35.889 1.00 57.75 143 GLU A CA 1
ATOM 1144 C C . GLU A 1 143 ? -5.910 5.687 35.358 1.00 57.75 143 GLU A C 1
ATOM 1146 O O . GLU A 1 143 ? -5.978 5.451 34.141 1.00 57.75 143 GLU A O 1
ATOM 1151 N N . PRO A 1 144 ? -5.339 4.831 36.227 1.00 60.75 144 PRO A N 1
ATOM 1152 C CA . PRO A 1 144 ? -4.850 3.539 35.793 1.00 60.75 144 PRO A CA 1
ATOM 1153 C C . PRO A 1 144 ? -6.011 2.835 35.100 1.00 60.75 144 PRO A C 1
ATOM 1155 O O . PRO A 1 144 ? -7.050 2.603 35.713 1.00 60.75 144 PRO A O 1
ATOM 1158 N N . VAL A 1 145 ? -5.835 2.576 33.801 1.00 63.44 145 VAL A N 1
ATOM 1159 C CA . VAL A 1 145 ? -6.817 1.917 32.937 1.00 63.44 145 VAL A CA 1
ATOM 1160 C C . VAL A 1 145 ? -7.420 0.755 33.724 1.00 63.44 145 VAL A C 1
ATOM 1162 O O . VAL A 1 145 ? -6.679 -0.143 34.131 1.00 63.44 145 VAL A O 1
ATOM 1165 N N . SER A 1 146 ? -8.731 0.818 33.999 1.00 75.88 146 SER A N 1
ATOM 1166 C CA . SER A 1 146 ? -9.411 -0.169 34.846 1.00 75.88 146 SER A CA 1
ATOM 1167 C C . SER A 1 146 ? -9.061 -1.578 34.368 1.00 75.88 146 SER A C 1
ATOM 1169 O O . SER A 1 146 ? -9.030 -1.832 33.158 1.00 75.88 146 SER A O 1
ATOM 1171 N N . GLN A 1 147 ? -8.793 -2.499 35.299 1.00 75.06 147 GLN A N 1
ATOM 1172 C CA . GLN A 1 147 ? -8.440 -3.887 34.974 1.00 75.06 147 GLN A CA 1
ATOM 1173 C C . GLN A 1 147 ? -9.468 -4.535 34.034 1.00 75.06 147 GLN A C 1
ATOM 1175 O O . GLN A 1 147 ? -9.100 -5.341 33.182 1.00 75.06 147 GLN A O 1
ATOM 1180 N N . GLU A 1 148 ? -10.732 -4.124 34.132 1.00 77.00 148 GLU A N 1
ATOM 1181 C CA . GLU A 1 148 ? -11.822 -4.564 33.260 1.00 77.00 148 GLU A CA 1
ATOM 1182 C C . GLU A 1 148 ? -11.610 -4.112 31.810 1.00 77.00 148 GLU A C 1
ATOM 1184 O O . GLU A 1 148 ? -11.614 -4.937 30.900 1.00 77.00 148 GLU A O 1
ATOM 1189 N N . THR A 1 149 ? -11.290 -2.836 31.585 1.00 80.44 149 THR A N 1
ATOM 1190 C CA . THR A 1 149 ? -11.008 -2.309 30.237 1.00 80.44 149 THR A CA 1
ATOM 1191 C C . THR A 1 149 ? -9.732 -2.899 29.625 1.00 80.44 149 THR A C 1
ATOM 1193 O O . THR A 1 149 ? -9.651 -3.085 28.409 1.00 80.44 149 THR A O 1
ATOM 1196 N N . LEU A 1 150 ? -8.731 -3.250 30.447 1.00 81.12 150 LEU A N 1
ATOM 1197 C CA . LEU A 1 150 ? -7.556 -3.999 29.984 1.00 81.12 150 LEU A CA 1
ATOM 1198 C C . LEU A 1 150 ? -7.932 -5.423 29.564 1.00 81.12 150 LEU A C 1
ATOM 1200 O O . LEU A 1 150 ? -7.473 -5.889 28.521 1.00 81.12 150 LEU A O 1
ATOM 1204 N N . ALA A 1 151 ? -8.779 -6.100 30.343 1.00 85.75 151 ALA A N 1
ATOM 1205 C CA . ALA A 1 151 ? -9.249 -7.446 30.033 1.00 85.75 151 ALA A CA 1
ATOM 1206 C C . ALA A 1 151 ? -10.119 -7.475 28.765 1.00 85.75 151 ALA A C 1
ATOM 1208 O O . ALA A 1 151 ? -9.975 -8.378 27.941 1.00 85.75 151 ALA A O 1
ATOM 1209 N N . GLU A 1 152 ? -10.978 -6.477 28.562 1.00 85.88 152 GLU A N 1
ATOM 1210 C CA . GLU A 1 152 ? -11.777 -6.334 27.340 1.00 85.88 152 GLU A CA 1
ATOM 1211 C C . GLU A 1 152 ? -10.905 -6.096 26.105 1.00 85.88 152 GLU A C 1
ATOM 1213 O O . GLU A 1 152 ? -11.069 -6.785 25.095 1.00 85.88 152 GLU A O 1
ATOM 1218 N N . ARG A 1 153 ? -9.910 -5.202 26.196 1.00 84.44 153 ARG A N 1
ATOM 1219 C CA . ARG A 1 153 ? -8.938 -4.982 25.111 1.00 84.44 153 ARG A CA 1
ATOM 1220 C C . ARG A 1 153 ? -8.137 -6.238 24.794 1.00 84.44 153 ARG A C 1
ATOM 1222 O O . ARG A 1 153 ? -7.914 -6.524 23.621 1.00 84.44 153 ARG A O 1
ATOM 1229 N N . ALA A 1 154 ? -7.735 -6.999 25.812 1.00 87.25 154 ALA A N 1
ATOM 1230 C CA . ALA A 1 154 ? -7.035 -8.266 25.619 1.00 87.25 154 ALA A CA 1
ATOM 1231 C C . ALA A 1 154 ? -7.914 -9.290 24.882 1.00 87.25 154 ALA A C 1
ATOM 1233 O O . ALA A 1 154 ? -7.448 -9.916 23.932 1.00 87.25 154 ALA A O 1
ATOM 1234 N N . ARG A 1 155 ? -9.200 -9.405 25.246 1.00 88.38 155 ARG A N 1
ATOM 1235 C CA . ARG A 1 155 ? -10.160 -10.284 24.552 1.00 88.38 155 ARG A CA 1
ATOM 1236 C C . ARG A 1 155 ? -10.370 -9.874 23.095 1.00 88.38 155 ARG A C 1
ATOM 1238 O O . ARG A 1 155 ? -10.435 -10.734 22.220 1.00 88.38 155 ARG A O 1
ATOM 1245 N N . LEU A 1 156 ? -10.482 -8.574 22.824 1.00 87.00 156 LEU A N 1
ATOM 1246 C CA . LEU A 1 156 ? -10.632 -8.068 21.459 1.00 87.00 156 LEU A CA 1
ATOM 1247 C C . LEU A 1 156 ? -9.367 -8.316 20.630 1.00 87.00 156 LEU A C 1
ATOM 1249 O O . LEU A 1 156 ? -9.467 -8.792 19.501 1.00 87.00 156 LEU A O 1
ATOM 1253 N N . ALA A 1 157 ? -8.187 -8.060 21.200 1.00 87.00 157 ALA A N 1
ATOM 1254 C CA . ALA A 1 157 ? -6.910 -8.347 20.553 1.00 87.00 157 ALA A CA 1
ATOM 1255 C C . ALA A 1 157 ? -6.773 -9.840 20.218 1.00 87.00 157 ALA A C 1
ATOM 1257 O O . ALA A 1 157 ? -6.380 -10.185 19.108 1.00 87.00 157 ALA A O 1
ATOM 1258 N N . GLU A 1 158 ? -7.192 -10.727 21.123 1.00 90.69 158 GLU A N 1
ATOM 1259 C CA . GLU A 1 158 ? -7.192 -12.166 20.868 1.00 90.69 158 GLU A CA 1
ATOM 1260 C C . GLU A 1 158 ? -8.124 -12.539 19.705 1.00 90.69 158 GLU A C 1
ATOM 1262 O O . GLU A 1 158 ? -7.717 -13.265 18.798 1.00 90.69 158 GLU A O 1
ATOM 1267 N N . LYS A 1 159 ? -9.351 -11.996 19.665 1.00 89.06 159 LYS A N 1
ATOM 1268 C CA . LYS A 1 159 ? -10.265 -12.186 18.522 1.00 89.06 159 LYS A CA 1
ATOM 1269 C C . LYS A 1 159 ? -9.634 -11.701 17.210 1.00 89.06 159 LYS A C 1
ATOM 1271 O O . LYS A 1 159 ? -9.754 -12.376 16.186 1.00 89.06 159 LYS A O 1
ATOM 1276 N N . HIS A 1 160 ? -8.955 -10.556 17.239 1.00 88.94 160 HIS A N 1
ATOM 1277 C CA . HIS A 1 160 ? -8.275 -9.976 16.082 1.00 88.94 160 HIS A CA 1
ATOM 1278 C C . HIS A 1 160 ? -7.118 -10.862 15.597 1.00 88.94 160 HIS A C 1
ATOM 1280 O O . HIS A 1 160 ? -7.019 -11.153 14.403 1.00 88.94 160 HIS A O 1
ATOM 1286 N N . ASP A 1 161 ? -6.294 -11.375 16.508 1.00 90.44 161 ASP A N 1
ATOM 1287 C CA . ASP A 1 161 ? -5.193 -12.284 16.177 1.00 90.44 161 ASP A CA 1
ATOM 1288 C C . ASP A 1 161 ? -5.694 -13.641 15.675 1.00 90.44 161 ASP A C 1
ATOM 1290 O O . ASP A 1 161 ? -5.139 -14.194 14.720 1.00 90.44 161 ASP A O 1
ATOM 1294 N N . GLN A 1 162 ? -6.786 -14.158 16.242 1.00 92.38 162 GLN A N 1
ATOM 1295 C CA . GLN A 1 162 ? -7.442 -15.368 15.749 1.00 92.38 162 GLN A CA 1
ATOM 1296 C C . GLN A 1 162 ? -7.976 -15.173 14.323 1.00 92.38 162 GLN A C 1
ATOM 1298 O O . GLN A 1 162 ? -7.736 -16.018 13.459 1.00 92.38 162 GLN A O 1
ATOM 1303 N N . ALA A 1 163 ? -8.680 -14.069 14.054 1.00 90.44 163 ALA A N 1
ATOM 1304 C CA . ALA A 1 163 ? -9.199 -13.747 12.724 1.00 90.44 163 ALA A CA 1
ATOM 1305 C C . ALA A 1 163 ? -8.068 -13.581 11.698 1.00 90.44 163 ALA A C 1
ATOM 1307 O O . ALA A 1 163 ? -8.124 -14.149 10.604 1.00 90.44 163 ALA A O 1
ATOM 1308 N N . ARG A 1 164 ? -7.004 -12.868 12.084 1.00 93.06 164 ARG A N 1
ATOM 1309 C CA . ARG A 1 164 ? -5.796 -12.697 11.275 1.00 93.06 164 ARG A CA 1
ATOM 1310 C C . ARG A 1 164 ? -5.149 -14.029 10.936 1.00 93.06 164 ARG A C 1
ATOM 1312 O O . ARG A 1 164 ? -4.885 -14.288 9.767 1.00 93.06 164 ARG A O 1
ATOM 1319 N N . THR A 1 165 ? -4.904 -14.859 11.945 1.00 95.06 165 THR A N 1
ATOM 1320 C CA . THR A 1 165 ? -4.207 -16.136 11.771 1.00 95.06 165 THR A CA 1
ATOM 1321 C C . THR A 1 165 ? -4.980 -17.042 10.827 1.00 95.06 165 THR A C 1
ATOM 1323 O O . THR A 1 165 ? -4.381 -17.554 9.892 1.00 95.06 165 THR A O 1
ATOM 1326 N N . LYS A 1 166 ? -6.306 -17.153 10.988 1.00 94.12 166 LYS A N 1
ATOM 1327 C CA . LYS A 1 166 ? -7.165 -17.970 10.113 1.00 94.12 166 LYS A CA 1
ATOM 1328 C C . LYS A 1 166 ? -7.029 -17.599 8.635 1.00 94.12 166 LYS A C 1
ATOM 1330 O O . LYS A 1 166 ? -6.838 -18.473 7.796 1.00 94.12 166 LYS A O 1
ATOM 1335 N N . ILE A 1 167 ? -7.127 -16.311 8.307 1.00 93.38 167 ILE A N 1
ATOM 1336 C CA . ILE A 1 167 ? -7.053 -15.861 6.910 1.00 93.38 167 ILE A CA 1
ATOM 1337 C C . ILE A 1 167 ? -5.623 -15.994 6.381 1.00 93.38 167 ILE A C 1
ATOM 1339 O O . ILE A 1 167 ? -5.429 -16.453 5.260 1.00 93.38 167 ILE A O 1
ATOM 1343 N N . VAL A 1 168 ? -4.613 -15.665 7.193 1.00 95.19 168 VAL A N 1
ATOM 1344 C CA . VAL A 1 168 ? -3.208 -15.826 6.794 1.00 95.19 168 VAL A CA 1
ATOM 1345 C C . VAL A 1 168 ? -2.885 -17.287 6.501 1.00 95.19 168 VAL A C 1
ATOM 1347 O O . VAL A 1 168 ? -2.287 -17.545 5.465 1.00 95.19 168 VAL A O 1
ATOM 1350 N N . THR A 1 169 ? -3.316 -18.233 7.342 1.00 96.50 169 THR A N 1
ATOM 1351 C CA . THR A 1 169 ? -3.085 -19.665 7.096 1.00 96.50 169 THR A CA 1
ATOM 1352 C C . THR A 1 169 ? -3.721 -20.115 5.785 1.00 96.50 169 THR A C 1
ATOM 1354 O O . THR A 1 169 ? -3.055 -20.753 4.976 1.00 96.50 169 THR A O 1
ATOM 1357 N N . LEU A 1 170 ? -4.960 -19.687 5.508 1.00 95.44 170 LEU A N 1
ATOM 1358 C CA . LEU A 1 170 ? -5.630 -19.995 4.240 1.00 95.44 170 LEU A CA 1
ATOM 1359 C C . LEU A 1 170 ? -4.852 -19.451 3.037 1.00 95.44 170 LEU A C 1
ATOM 1361 O O . LEU A 1 170 ? -4.685 -20.147 2.039 1.00 95.44 170 LEU A O 1
ATOM 1365 N N . MET A 1 171 ? -4.340 -18.222 3.135 1.00 93.31 171 MET A N 1
ATOM 1366 C CA . MET A 1 171 ? -3.551 -17.622 2.061 1.00 93.31 171 MET A CA 1
ATOM 1367 C C . MET A 1 171 ? -2.190 -18.312 1.875 1.00 93.31 171 MET A C 1
ATOM 1369 O O . MET A 1 171 ? -1.737 -18.443 0.741 1.00 93.31 171 MET A O 1
ATOM 1373 N N . THR A 1 172 ? -1.535 -18.752 2.954 1.00 93.62 172 THR A N 1
ATOM 1374 C CA . THR A 1 172 ? -0.229 -19.433 2.877 1.00 93.62 172 THR A CA 1
ATOM 1375 C C . THR A 1 172 ? -0.325 -20.877 2.397 1.00 93.62 172 THR A C 1
ATOM 1377 O O . THR A 1 172 ? 0.641 -21.385 1.834 1.00 93.62 172 THR A O 1
ATOM 1380 N N . ASP A 1 173 ? -1.469 -21.531 2.602 1.00 95.06 173 ASP A N 1
ATOM 1381 C CA . ASP A 1 173 ? -1.697 -22.917 2.177 1.00 95.06 173 ASP A CA 1
ATOM 1382 C C . ASP A 1 173 ? -1.988 -23.037 0.665 1.00 95.06 173 ASP A C 1
ATOM 1384 O O . ASP A 1 173 ? -1.905 -24.132 0.098 1.00 95.06 173 ASP A O 1
ATOM 1388 N N . CYS A 1 174 ? -2.293 -21.919 -0.005 1.00 93.69 174 CYS A N 1
ATOM 1389 C CA . CYS A 1 174 ? -2.545 -21.860 -1.446 1.00 93.69 174 CYS A CA 1
ATOM 1390 C C . CYS A 1 174 ? -1.285 -22.197 -2.257 1.00 93.69 174 CYS A C 1
ATOM 1392 O O . CYS A 1 174 ? -0.214 -21.624 -2.040 1.00 93.69 174 CYS A O 1
ATOM 1394 N N . ARG A 1 175 ? -1.412 -23.090 -3.246 1.00 91.25 175 ARG A N 1
ATOM 1395 C CA . ARG A 1 175 ? -0.278 -23.515 -4.093 1.00 91.25 175 ARG A CA 1
ATOM 1396 C C . ARG A 1 175 ? -0.207 -22.754 -5.402 1.00 91.25 175 ARG A C 1
ATOM 1398 O O . ARG A 1 175 ? 0.883 -22.570 -5.945 1.00 91.25 175 ARG A O 1
ATOM 1405 N N . THR A 1 176 ? -1.361 -22.347 -5.918 1.00 94.19 176 THR A N 1
ATOM 1406 C CA . THR A 1 176 ? -1.466 -21.604 -7.173 1.00 94.19 176 THR A CA 1
ATOM 1407 C C . THR A 1 176 ? -1.923 -20.173 -6.926 1.00 94.19 176 THR A C 1
ATOM 1409 O O . THR A 1 176 ? -2.573 -19.855 -5.929 1.00 94.19 176 THR A O 1
ATOM 1412 N N . ASP A 1 177 ? -1.573 -19.283 -7.849 1.00 94.00 177 ASP A N 1
ATOM 1413 C CA . ASP A 1 177 ? -1.999 -17.888 -7.798 1.00 94.00 177 ASP A CA 1
ATOM 1414 C C . ASP A 1 177 ? -3.510 -17.741 -8.037 1.00 94.00 177 ASP A C 1
ATOM 1416 O O . ASP A 1 177 ? -4.144 -16.883 -7.427 1.00 94.00 177 ASP A O 1
ATOM 1420 N N . ALA A 1 178 ? -4.106 -18.619 -8.846 1.00 93.56 178 ALA A N 1
ATOM 1421 C CA . ALA A 1 178 ? -5.555 -18.703 -9.024 1.00 93.56 178 ALA A CA 1
ATOM 1422 C C . ALA A 1 178 ? -6.294 -19.128 -7.738 1.00 93.56 178 ALA A C 1
ATOM 1424 O O . ALA A 1 178 ? -7.325 -18.542 -7.413 1.00 93.56 178 ALA A O 1
ATOM 1425 N N . GLU A 1 179 ? -5.762 -20.099 -6.982 1.00 95.06 179 GLU A N 1
ATOM 1426 C CA . GLU A 1 179 ? -6.307 -20.478 -5.665 1.00 95.06 179 GLU A CA 1
ATOM 1427 C C . GLU A 1 179 ? -6.248 -19.306 -4.685 1.00 95.06 179 GLU A C 1
ATOM 1429 O O . GLU A 1 179 ? -7.246 -18.992 -4.037 1.00 95.06 179 GLU A O 1
ATOM 1434 N N . LEU A 1 180 ? -5.105 -18.612 -4.624 1.00 95.44 180 LEU A N 1
ATOM 1435 C CA . LEU A 1 180 ? -4.967 -17.438 -3.768 1.00 95.44 180 LEU A CA 1
ATOM 1436 C C . LEU A 1 180 ? -5.963 -16.342 -4.164 1.00 95.44 180 LEU A C 1
ATOM 1438 O O . LEU A 1 180 ? -6.565 -15.721 -3.292 1.00 95.44 180 LEU A O 1
ATOM 1442 N N . TRP A 1 181 ? -6.171 -16.114 -5.463 1.00 95.81 181 TRP A N 1
ATOM 1443 C CA . TRP A 1 181 ? -7.175 -15.158 -5.930 1.00 95.81 181 TRP A CA 1
ATOM 1444 C C . TRP A 1 181 ? -8.588 -15.538 -5.472 1.00 95.81 181 TRP A C 1
ATOM 1446 O O . TRP A 1 181 ? -9.300 -14.683 -4.950 1.00 95.81 181 TRP A O 1
ATOM 1456 N N . ALA A 1 182 ? -8.973 -16.812 -5.584 1.00 95.31 182 ALA A N 1
ATOM 1457 C CA . ALA A 1 182 ? -10.276 -17.289 -5.119 1.00 95.31 182 ALA A CA 1
ATOM 1458 C C . ALA A 1 182 ? -10.464 -17.082 -3.603 1.00 95.31 182 ALA A C 1
ATOM 1460 O O . ALA A 1 182 ? -11.500 -16.577 -3.170 1.00 95.31 182 ALA A O 1
ATOM 1461 N N . VAL A 1 183 ? -9.432 -17.376 -2.802 1.00 95.00 183 VAL A N 1
ATOM 1462 C CA . VAL A 1 183 ? -9.427 -17.128 -1.347 1.00 95.00 183 VAL A CA 1
ATOM 1463 C C . VAL A 1 183 ? -9.596 -15.640 -1.029 1.00 95.00 183 VAL A C 1
ATOM 1465 O O . VAL A 1 183 ? -10.307 -15.283 -0.086 1.00 95.00 183 VAL A O 1
ATOM 1468 N N . LEU A 1 184 ? -8.979 -14.751 -1.812 1.00 94.56 184 LEU A N 1
ATOM 1469 C CA . LEU A 1 184 ? -9.156 -13.308 -1.646 1.00 94.56 184 LEU A CA 1
ATOM 1470 C C . LEU A 1 184 ? -10.575 -12.862 -1.982 1.00 94.56 184 LEU A C 1
ATOM 1472 O O . LEU A 1 184 ? -11.128 -12.057 -1.233 1.00 94.56 184 LEU A O 1
ATOM 1476 N N . GLU A 1 185 ? -11.169 -13.377 -3.059 1.00 93.44 185 GLU A N 1
ATOM 1477 C CA . GLU A 1 185 ? -12.554 -13.061 -3.420 1.00 93.44 185 GLU A CA 1
ATOM 1478 C C . GLU A 1 185 ? -13.540 -13.486 -2.331 1.00 93.44 185 GLU A C 1
ATOM 1480 O O . GLU A 1 185 ? -14.395 -12.692 -1.928 1.00 93.44 185 GLU A O 1
ATOM 1485 N N . GLU A 1 186 ? -13.381 -14.698 -1.806 1.00 93.00 186 GLU A N 1
ATOM 1486 C CA . GLU A 1 186 ? -14.290 -15.248 -0.806 1.00 93.00 186 GLU A CA 1
ATOM 1487 C C . GLU A 1 186 ? -14.110 -14.612 0.576 1.00 93.00 186 GLU A C 1
ATOM 1489 O O . GLU A 1 186 ? -15.096 -14.247 1.220 1.00 93.00 186 GLU A O 1
ATOM 1494 N N . HIS A 1 187 ? -12.872 -14.471 1.061 1.00 91.38 187 HIS A N 1
ATOM 1495 C CA . HIS A 1 187 ? -12.619 -14.138 2.466 1.00 91.38 187 HIS A CA 1
ATOM 1496 C C . HIS A 1 187 ? -12.153 -12.710 2.718 1.00 91.38 187 HIS A C 1
ATOM 1498 O O . HIS A 1 187 ? -12.367 -12.223 3.826 1.00 91.38 187 HIS A O 1
ATOM 1504 N N . VAL A 1 188 ? -11.519 -12.044 1.747 1.00 92.88 188 VAL A N 1
ATOM 1505 C CA . VAL A 1 188 ? -11.005 -10.677 1.925 1.00 92.88 188 VAL A CA 1
ATOM 1506 C C . VAL A 1 188 ? -11.959 -9.679 1.283 1.00 92.88 188 VAL A C 1
ATOM 1508 O O . VAL A 1 188 ? -12.544 -8.860 1.983 1.00 92.88 188 VAL A O 1
ATOM 1511 N N . PHE A 1 189 ? -12.197 -9.777 -0.021 1.00 92.38 189 PHE A N 1
ATOM 1512 C CA . PHE A 1 189 ? -13.025 -8.843 -0.789 1.00 92.38 189 PHE A CA 1
ATOM 1513 C C . PHE A 1 189 ? -14.508 -8.843 -0.394 1.00 92.38 189 PHE A C 1
ATOM 1515 O O . PHE A 1 189 ? -15.200 -7.852 -0.630 1.00 92.38 189 PHE A O 1
ATOM 1522 N N . SER A 1 190 ? -14.989 -9.897 0.268 1.00 90.25 190 SER A N 1
ATOM 1523 C CA . SER A 1 190 ? -16.331 -9.941 0.858 1.00 90.25 190 SER A CA 1
ATOM 1524 C C . SER A 1 190 ? -16.444 -9.195 2.200 1.00 90.25 190 SER A C 1
ATOM 1526 O O . SER A 1 190 ? -17.553 -8.857 2.623 1.00 90.25 190 SER A O 1
ATOM 1528 N N . LEU A 1 191 ? -15.329 -8.883 2.881 1.00 88.31 191 LEU A N 1
ATOM 1529 C CA . LEU A 1 191 ? -15.338 -8.262 4.216 1.00 88.31 191 LEU A CA 1
ATOM 1530 C C . LEU A 1 191 ? -16.072 -6.917 4.265 1.00 88.31 191 LEU A C 1
ATOM 1532 O O . LEU A 1 191 ? -16.874 -6.738 5.182 1.00 88.31 191 LEU A O 1
ATOM 1536 N N . PRO A 1 192 ? -15.893 -5.981 3.311 1.00 87.19 192 PRO A N 1
ATOM 1537 C CA . PRO A 1 192 ? -16.632 -4.718 3.328 1.00 87.19 192 PRO A CA 1
ATOM 1538 C C . PRO A 1 192 ? -18.156 -4.905 3.286 1.00 87.19 192 PRO A C 1
ATOM 1540 O O . PRO A 1 192 ? -18.892 -4.112 3.874 1.00 87.19 192 PRO A O 1
ATOM 1543 N N . GLN A 1 193 ? -18.636 -5.969 2.633 1.00 85.38 193 GLN A N 1
ATOM 1544 C CA . GLN A 1 193 ? -20.059 -6.318 2.612 1.00 85.38 193 GLN A CA 1
ATOM 1545 C C . GLN A 1 193 ? -20.503 -6.896 3.960 1.00 85.38 193 GLN A C 1
ATOM 1547 O O . GLN A 1 193 ? -21.539 -6.490 4.483 1.00 85.38 193 GLN A O 1
ATOM 1552 N N . ARG A 1 194 ? -19.689 -7.771 4.568 1.00 82.69 194 ARG A N 1
ATOM 1553 C CA . ARG A 1 194 ? -19.941 -8.345 5.905 1.00 82.69 194 ARG A CA 1
ATOM 1554 C C . ARG A 1 194 ? -19.947 -7.292 7.015 1.00 82.69 194 ARG A C 1
ATOM 1556 O O . ARG A 1 194 ? -20.703 -7.413 7.969 1.00 82.69 194 ARG A O 1
ATOM 1563 N N . MET A 1 195 ? -19.144 -6.241 6.867 1.00 81.06 195 MET A N 1
ATOM 1564 C CA . MET A 1 195 ? -19.124 -5.085 7.770 1.00 81.06 195 MET A CA 1
ATOM 1565 C C . MET A 1 195 ? -20.288 -4.107 7.527 1.00 81.06 195 MET A C 1
ATOM 1567 O O . MET A 1 195 ? -20.399 -3.107 8.231 1.00 81.06 195 MET A O 1
ATOM 1571 N N . GLY A 1 196 ? -21.144 -4.352 6.526 1.00 77.25 196 GLY A N 1
ATOM 1572 C CA . GLY A 1 196 ? -22.288 -3.492 6.213 1.00 77.25 196 GLY A CA 1
ATOM 1573 C C . GLY A 1 196 ? -21.917 -2.123 5.630 1.00 77.25 196 GLY A C 1
ATOM 1574 O O . GLY A 1 196 ? -22.746 -1.217 5.632 1.00 77.25 196 GLY A O 1
ATOM 1575 N N . LEU A 1 197 ? -20.687 -1.952 5.130 1.00 78.50 197 LEU A N 1
ATOM 1576 C CA . LEU A 1 197 ? -20.208 -0.678 4.573 1.00 78.50 197 LEU A CA 1
ATOM 1577 C C . LEU A 1 197 ? -20.680 -0.433 3.142 1.00 78.50 197 LEU A C 1
ATOM 1579 O O . LEU A 1 197 ? -20.712 0.706 2.676 1.00 78.50 197 LEU A O 1
ATOM 1583 N N . VAL A 1 198 ? -21.016 -1.505 2.429 1.00 75.06 198 VAL A N 1
ATOM 1584 C CA . VAL A 1 198 ? -21.583 -1.412 1.089 1.00 75.06 198 VAL A CA 1
ATOM 1585 C C . VAL A 1 198 ? -23.101 -1.284 1.236 1.00 75.06 198 VAL A C 1
ATOM 1587 O O . VAL A 1 198 ? -23.732 -2.204 1.763 1.00 75.06 198 VAL A O 1
ATOM 1590 N N . PRO A 1 199 ? -23.716 -0.166 0.802 1.00 65.12 199 PRO A N 1
ATOM 1591 C CA . PRO A 1 199 ? -25.160 -0.021 0.873 1.00 65.12 199 PRO A CA 1
ATOM 1592 C C . PRO A 1 199 ? -25.807 -1.115 0.023 1.00 65.12 199 PRO A C 1
ATOM 1594 O O . PRO A 1 199 ? -25.553 -1.199 -1.180 1.00 65.12 199 PRO A O 1
ATOM 1597 N N . LYS A 1 200 ? -26.659 -1.950 0.638 1.00 63.44 200 LYS A N 1
ATOM 1598 C CA . LYS A 1 200 ? -27.509 -2.881 -0.115 1.00 63.44 200 LYS A CA 1
ATOM 1599 C C . LYS A 1 200 ? -28.270 -2.055 -1.163 1.00 63.44 200 LYS A C 1
ATOM 1601 O O . LYS A 1 200 ? -28.852 -1.028 -0.785 1.00 63.44 200 LYS A O 1
ATOM 1606 N N . PRO A 1 201 ? -28.281 -2.444 -2.453 1.00 54.41 201 PRO A N 1
ATOM 1607 C CA . PRO A 1 201 ? -29.090 -1.744 -3.436 1.00 54.41 201 PRO A CA 1
ATOM 1608 C C . PRO A 1 201 ? -30.525 -1.728 -2.914 1.00 54.41 201 PRO A C 1
ATOM 1610 O O . PRO A 1 201 ? -31.107 -2.772 -2.613 1.00 54.41 201 PRO A O 1
ATOM 1613 N N . ARG A 1 202 ? -31.083 -0.527 -2.718 1.00 49.09 202 ARG A N 1
ATOM 1614 C CA . ARG A 1 202 ? -32.486 -0.382 -2.332 1.00 49.09 202 ARG A CA 1
ATOM 1615 C C . ARG A 1 202 ? -33.297 -1.108 -3.401 1.00 49.09 202 ARG A C 1
ATOM 1617 O O . ARG A 1 202 ? -33.260 -0.688 -4.553 1.00 49.09 202 ARG A O 1
ATOM 1624 N N . ARG A 1 203 ? -33.992 -2.191 -3.024 1.00 45.72 203 ARG A N 1
ATOM 1625 C CA . ARG A 1 203 ? -34.978 -2.902 -3.855 1.00 45.72 203 ARG A CA 1
ATOM 1626 C C . ARG A 1 203 ? -36.056 -1.903 -4.298 1.00 45.72 203 ARG A C 1
ATOM 1628 O O . ARG A 1 203 ? -37.103 -1.763 -3.671 1.00 45.72 203 ARG A O 1
ATOM 1635 N N . GLY A 1 204 ? -35.774 -1.161 -5.362 1.00 43.66 204 GLY A N 1
ATOM 1636 C CA . GLY A 1 204 ? -36.766 -0.487 -6.176 1.00 43.66 204 GLY A CA 1
ATOM 1637 C C . GLY A 1 204 ? -37.403 -1.540 -7.071 1.00 43.66 204 GLY A C 1
ATOM 1638 O O . GLY A 1 204 ? -36.703 -2.328 -7.696 1.00 43.66 204 GLY A O 1
ATOM 1639 N N . LYS A 1 205 ? -38.734 -1.594 -7.083 1.00 45.91 205 LYS A N 1
ATOM 1640 C CA . LYS A 1 205 ? -39.530 -2.470 -7.948 1.00 45.91 205 LYS A CA 1
ATOM 1641 C C . LYS A 1 205 ? -39.214 -2.205 -9.429 1.00 45.91 205 LYS A C 1
ATOM 1643 O O . LYS A 1 205 ? -39.863 -1.353 -10.019 1.00 45.91 205 LYS A O 1
ATOM 1648 N N . ALA A 1 206 ? -38.256 -2.916 -10.017 1.00 43.00 206 ALA A N 1
ATOM 1649 C CA . ALA A 1 206 ? -38.209 -3.269 -11.440 1.00 43.00 206 ALA A CA 1
ATOM 1650 C C . ALA A 1 206 ? -36.966 -4.124 -11.729 1.00 43.00 206 ALA A C 1
ATOM 1652 O O . ALA A 1 206 ? -35.890 -3.833 -11.223 1.00 43.00 206 ALA A O 1
ATOM 1653 N N . ALA A 1 207 ? -37.147 -5.115 -12.604 1.00 36.94 207 ALA A N 1
ATOM 1654 C CA . ALA A 1 207 ? -36.140 -5.991 -13.203 1.00 36.94 207 ALA A CA 1
ATOM 1655 C C . ALA A 1 207 ? -35.546 -7.076 -12.285 1.00 36.94 207 ALA A C 1
ATOM 1657 O O . ALA A 1 207 ? -34.525 -6.909 -11.624 1.00 36.94 207 ALA A O 1
ATOM 1658 N N . SER A 1 208 ? -36.191 -8.244 -12.321 1.00 41.03 208 SER A N 1
ATOM 1659 C CA . SER A 1 208 ? -35.502 -9.511 -12.120 1.00 41.03 208 SER A CA 1
ATOM 1660 C C . SER A 1 208 ? -34.581 -9.751 -13.317 1.00 41.03 208 SER A C 1
ATOM 1662 O O . SER A 1 208 ? -35.087 -9.813 -14.430 1.00 41.03 208 SER A O 1
ATOM 1664 N N . GLU A 1 209 ? -33.278 -9.908 -13.097 1.00 38.09 209 GLU A N 1
ATOM 1665 C CA . GLU A 1 209 ? -32.448 -10.888 -13.812 1.00 38.09 209 GLU A CA 1
ATOM 1666 C C . GLU A 1 209 ? -31.023 -10.912 -13.232 1.00 38.09 209 GLU A C 1
ATOM 1668 O O . GLU A 1 209 ? -30.268 -9.951 -13.315 1.00 38.09 209 GLU A O 1
ATOM 1673 N N . ALA A 1 210 ? -30.715 -12.057 -12.618 1.00 43.41 210 ALA A N 1
ATOM 1674 C CA . ALA A 1 210 ? -29.405 -12.691 -12.485 1.00 43.41 210 ALA A CA 1
ATOM 1675 C C . ALA A 1 210 ? -28.215 -11.876 -11.933 1.00 43.41 210 ALA A C 1
ATOM 1677 O O . ALA A 1 210 ? -27.325 -11.472 -12.674 1.00 43.41 210 ALA A O 1
ATOM 1678 N N . LEU A 1 211 ? -28.095 -11.832 -10.603 1.00 44.03 211 LEU A N 1
ATOM 1679 C CA . LEU A 1 211 ? -26.807 -11.927 -9.899 1.00 44.03 211 LEU A CA 1
ATOM 1680 C C . LEU A 1 211 ? -26.998 -12.865 -8.691 1.00 44.03 211 LEU A C 1
ATOM 1682 O O . LEU A 1 211 ? -28.047 -12.776 -8.048 1.00 44.03 211 LEU A O 1
ATOM 1686 N N . PRO A 1 212 ? -26.058 -13.782 -8.385 1.00 42.03 212 PRO A N 1
ATOM 1687 C CA . PRO A 1 212 ? -26.212 -14.704 -7.263 1.00 42.03 212 PRO A CA 1
ATOM 1688 C C . PRO A 1 212 ? -26.256 -13.921 -5.945 1.00 42.03 212 PRO A C 1
ATOM 1690 O O . PRO A 1 212 ? -25.295 -13.235 -5.597 1.00 42.03 212 PRO A O 1
ATOM 1693 N N . GLU A 1 213 ? -27.374 -14.015 -5.222 1.00 41.72 213 GLU A N 1
ATOM 1694 C CA . GLU A 1 213 ? -27.488 -13.551 -3.837 1.00 41.72 213 GLU A CA 1
ATOM 1695 C C . GLU A 1 213 ? -26.514 -14.375 -2.977 1.00 41.72 213 GLU A C 1
ATOM 1697 O O . GLU A 1 213 ? -26.771 -15.534 -2.651 1.00 41.72 213 GLU A O 1
ATOM 1702 N N . LEU A 1 214 ? -25.363 -13.787 -2.634 1.00 51.97 214 LEU A N 1
ATOM 1703 C CA . LEU A 1 214 ? -24.515 -14.294 -1.558 1.00 51.97 214 LEU A CA 1
ATOM 1704 C C . LEU A 1 214 ? -25.266 -14.145 -0.220 1.00 51.97 214 LEU A C 1
ATOM 1706 O O . LEU A 1 214 ? -25.972 -13.150 -0.026 1.00 51.97 214 LEU A O 1
ATOM 1710 N N . PRO A 1 215 ? -25.141 -15.125 0.693 1.00 45.00 215 PRO A N 1
ATOM 1711 C CA . PRO A 1 215 ? -25.967 -15.223 1.893 1.00 45.00 215 PRO A CA 1
ATOM 1712 C C . PRO A 1 215 ? -25.863 -13.981 2.788 1.00 45.00 215 PRO A C 1
ATOM 1714 O O . PRO A 1 215 ? -24.778 -13.456 3.035 1.00 45.00 215 PRO A O 1
ATOM 1717 N N . GLU A 1 216 ? -27.017 -13.527 3.289 1.00 44.72 216 GLU A N 1
ATOM 1718 C CA . GLU A 1 216 ? -27.142 -12.387 4.197 1.00 44.72 216 GLU A CA 1
ATOM 1719 C C . GLU A 1 216 ? -26.437 -12.672 5.530 1.00 44.72 216 GLU A C 1
ATOM 1721 O O . GLU A 1 216 ? -27.000 -13.298 6.426 1.00 44.72 216 GLU A O 1
ATOM 1726 N N . VAL A 1 217 ? -25.199 -12.202 5.678 1.00 50.53 217 VAL A N 1
ATOM 1727 C CA . VAL A 1 217 ? -24.514 -12.216 6.974 1.00 50.53 217 VAL A CA 1
ATOM 1728 C C . VAL A 1 217 ? -24.987 -10.991 7.769 1.00 50.53 217 VAL A C 1
ATOM 1730 O O . VAL A 1 217 ? -24.821 -9.867 7.281 1.00 50.53 217 VAL A O 1
ATOM 1733 N N . PRO A 1 218 ? -25.612 -11.161 8.951 1.00 48.16 218 PRO A N 1
ATOM 1734 C CA . PRO A 1 218 ? -25.932 -10.039 9.824 1.00 48.16 218 PRO A CA 1
ATOM 1735 C C . PRO A 1 218 ? -24.639 -9.303 10.185 1.00 48.16 218 PRO A C 1
ATOM 1737 O O . PRO A 1 218 ? -23.615 -9.921 10.469 1.00 48.16 218 PRO A O 1
ATOM 1740 N N . ALA A 1 219 ? -24.676 -7.973 10.118 1.00 54.66 219 ALA A N 1
ATOM 1741 C CA . ALA A 1 219 ? -23.550 -7.139 10.503 1.00 54.66 219 ALA A CA 1
ATOM 1742 C C . ALA A 1 219 ? -23.362 -7.248 12.023 1.00 54.66 219 ALA A C 1
ATOM 1744 O O . ALA A 1 219 ? -24.013 -6.537 12.787 1.00 54.66 219 ALA A O 1
ATOM 1745 N N . ASP A 1 220 ? -22.511 -8.171 12.464 1.00 59.84 220 ASP A N 1
ATOM 1746 C CA . ASP A 1 220 ? -22.086 -8.233 13.858 1.00 59.84 220 ASP A CA 1
ATOM 1747 C C . ASP A 1 220 ? -21.313 -6.942 14.166 1.00 59.84 220 ASP A C 1
ATOM 1749 O O . ASP A 1 220 ? -20.324 -6.650 13.491 1.00 59.84 220 ASP A O 1
ATOM 1753 N N . SER A 1 221 ? -21.735 -6.161 15.166 1.00 63.31 221 SER A N 1
ATOM 1754 C CA . SER A 1 221 ? -21.067 -4.899 15.541 1.00 63.31 221 SER A CA 1
ATOM 1755 C C . SER A 1 221 ? -19.566 -5.082 15.810 1.00 63.31 221 SER A C 1
ATOM 1757 O O . SER A 1 221 ? -18.762 -4.233 15.429 1.00 63.31 221 SER A O 1
ATOM 1759 N N . ASP A 1 222 ? -19.178 -6.237 16.357 1.00 68.75 222 ASP A N 1
ATOM 1760 C CA . ASP A 1 222 ? -17.781 -6.620 16.595 1.00 68.75 222 ASP A CA 1
ATOM 1761 C C . ASP A 1 222 ? -16.981 -6.812 15.289 1.00 68.75 222 ASP A C 1
ATOM 1763 O O . ASP A 1 222 ? -15.759 -6.665 15.280 1.00 68.75 222 ASP A O 1
ATOM 1767 N N . SER A 1 223 ? -17.631 -7.129 14.161 1.00 77.69 223 SER A N 1
ATOM 1768 C CA . SER A 1 223 ? -16.935 -7.389 12.892 1.00 77.69 223 SER A CA 1
ATOM 1769 C C . SER A 1 223 ? -16.236 -6.146 12.345 1.00 77.69 223 SER A C 1
ATOM 1771 O O . SER A 1 223 ? -15.180 -6.270 11.728 1.00 77.69 223 SER A O 1
ATOM 1773 N N . MET A 1 224 ? -16.779 -4.950 12.583 1.00 83.19 224 MET A N 1
ATOM 1774 C CA . MET A 1 224 ? -16.134 -3.712 12.142 1.00 83.19 224 MET A CA 1
ATOM 1775 C C . MET A 1 224 ? -14.799 -3.501 12.857 1.00 83.19 224 MET A C 1
ATOM 1777 O O . MET A 1 224 ? -13.779 -3.261 12.214 1.00 83.19 224 MET A O 1
ATOM 1781 N N . GLU A 1 225 ? -14.798 -3.617 14.184 1.00 83.06 225 GLU A N 1
ATOM 1782 C CA . GLU A 1 225 ? -13.610 -3.384 15.009 1.00 83.06 225 GLU A CA 1
ATOM 1783 C C . GLU A 1 225 ? -12.539 -4.452 14.772 1.00 83.06 225 GLU A C 1
ATOM 1785 O O . GLU A 1 225 ? -11.347 -4.145 14.753 1.00 83.06 225 GLU A O 1
ATOM 1790 N N . ILE A 1 226 ? -12.960 -5.696 14.526 1.00 86.44 226 ILE A N 1
ATOM 1791 C CA . ILE A 1 226 ? -12.048 -6.815 14.276 1.00 86.44 226 ILE A CA 1
ATOM 1792 C C . ILE A 1 226 ? -11.434 -6.739 12.871 1.00 86.44 226 ILE A C 1
ATOM 1794 O O . ILE A 1 226 ? -10.226 -6.916 12.728 1.00 86.44 226 ILE A O 1
ATOM 1798 N N . TYR A 1 227 ? -12.228 -6.511 11.819 1.00 87.19 227 TYR A N 1
ATOM 1799 C CA . TYR A 1 227 ? -11.753 -6.686 10.438 1.00 87.19 227 TYR A CA 1
ATOM 1800 C C . TYR A 1 227 ? -11.299 -5.397 9.748 1.00 87.19 227 TYR A C 1
ATOM 1802 O O . TYR A 1 227 ? -10.535 -5.485 8.782 1.00 87.19 227 TYR A O 1
ATOM 1810 N N . SER A 1 228 ? -11.702 -4.217 10.232 1.00 86.88 228 SER A N 1
ATOM 1811 C CA . SER A 1 228 ? -11.335 -2.938 9.605 1.00 86.88 228 SER A CA 1
ATOM 1812 C C . SER A 1 228 ? -9.810 -2.749 9.471 1.00 86.88 228 SER A C 1
ATOM 1814 O O . SER A 1 228 ? -9.341 -2.538 8.348 1.00 86.88 228 SER A O 1
ATOM 1816 N N . PRO A 1 229 ? -8.984 -2.936 10.526 1.00 87.19 229 PRO A N 1
ATOM 1817 C CA . PRO A 1 229 ? -7.529 -2.782 10.408 1.00 87.19 229 PRO A CA 1
ATOM 1818 C C . PRO A 1 229 ? -6.865 -3.912 9.608 1.00 87.19 229 PRO A C 1
ATOM 1820 O O . PRO A 1 229 ? -5.832 -3.713 8.961 1.00 87.19 229 PRO A O 1
ATOM 1823 N N . LEU A 1 230 ? -7.457 -5.110 9.643 1.00 91.25 230 LEU A N 1
ATOM 1824 C CA . LEU A 1 230 ? -6.923 -6.301 8.985 1.00 91.25 230 LEU A CA 1
ATOM 1825 C C . LEU A 1 230 ? -7.059 -6.253 7.467 1.00 91.25 230 LEU A C 1
ATOM 1827 O O . LEU A 1 230 ? -6.256 -6.865 6.763 1.00 91.25 230 LEU A O 1
ATOM 1831 N N . TYR A 1 231 ? -8.041 -5.519 6.949 1.00 92.50 231 TYR A N 1
ATOM 1832 C CA . TYR A 1 231 ? -8.307 -5.486 5.518 1.00 92.50 231 TYR A CA 1
ATOM 1833 C C . TYR A 1 231 ? -7.104 -4.978 4.709 1.00 92.50 231 TYR A C 1
ATOM 1835 O O . TYR A 1 231 ? -6.626 -5.675 3.810 1.00 92.50 231 TYR A O 1
ATOM 1843 N N . SER A 1 232 ? -6.532 -3.822 5.078 1.00 92.88 232 SER A N 1
ATOM 1844 C CA . SER A 1 232 ? -5.324 -3.310 4.408 1.00 92.88 232 SER A CA 1
ATOM 1845 C C . SER A 1 232 ? -4.142 -4.276 4.545 1.00 92.88 232 SER A C 1
ATOM 1847 O O . SER A 1 232 ? -3.347 -4.429 3.614 1.00 92.88 232 SER A O 1
ATOM 1849 N N . TYR A 1 233 ? -4.037 -4.971 5.683 1.00 94.12 233 TYR A N 1
ATOM 1850 C CA . TYR A 1 233 ? -2.979 -5.943 5.935 1.00 94.12 233 TYR A CA 1
ATOM 1851 C C . TYR A 1 233 ? -3.080 -7.140 4.982 1.00 94.12 233 TYR A C 1
ATOM 1853 O O . TYR A 1 233 ? -2.082 -7.492 4.347 1.00 94.12 233 TYR A O 1
ATOM 1861 N N . PHE A 1 234 ? -4.271 -7.722 4.817 1.00 94.81 234 PHE A N 1
ATOM 1862 C CA . PHE A 1 234 ? -4.481 -8.843 3.899 1.00 94.81 234 PHE A CA 1
ATOM 1863 C C . PHE A 1 234 ? -4.223 -8.451 2.446 1.00 94.81 234 PHE A C 1
ATOM 1865 O O . PHE A 1 234 ? -3.560 -9.196 1.729 1.00 94.81 234 PHE A O 1
ATOM 1872 N N . VAL A 1 235 ? -4.660 -7.263 2.021 1.00 95.12 235 VAL A N 1
ATOM 1873 C CA . VAL A 1 235 ? -4.404 -6.758 0.661 1.00 95.12 235 VAL A CA 1
ATOM 1874 C C . VAL A 1 235 ? -2.902 -6.568 0.413 1.00 95.12 235 VAL A C 1
ATOM 1876 O O . VAL A 1 235 ? -2.375 -6.988 -0.618 1.00 95.12 235 VAL A O 1
ATOM 1879 N N . ASN A 1 236 ? -2.173 -5.997 1.375 1.00 94.31 236 ASN A N 1
ATOM 1880 C CA . ASN A 1 236 ? -0.719 -5.842 1.279 1.00 94.31 236 ASN A CA 1
ATOM 1881 C C . ASN A 1 236 ? 0.027 -7.182 1.252 1.00 94.31 236 ASN A C 1
ATOM 1883 O O . ASN A 1 236 ? 1.046 -7.301 0.561 1.00 94.31 236 ASN A O 1
ATOM 1887 N N . MET A 1 237 ? -0.445 -8.159 2.028 1.00 94.50 237 MET A N 1
ATOM 1888 C CA . MET A 1 237 ? 0.100 -9.514 2.051 1.00 94.50 237 MET A CA 1
ATOM 1889 C C . MET A 1 237 ? -0.169 -10.228 0.723 1.00 94.50 237 MET A C 1
ATOM 1891 O O . MET A 1 237 ? 0.738 -10.825 0.154 1.00 94.50 237 MET A O 1
ATOM 1895 N N . ALA A 1 238 ? -1.384 -10.104 0.187 1.00 94.44 238 ALA A N 1
ATOM 1896 C CA . ALA A 1 238 ? -1.776 -10.671 -1.098 1.00 94.44 238 ALA A CA 1
ATOM 1897 C C . ALA A 1 238 ? -0.853 -10.212 -2.229 1.00 94.44 238 ALA A C 1
ATOM 1899 O O . ALA A 1 238 ? -0.280 -11.040 -2.933 1.00 94.44 238 ALA A O 1
ATOM 1900 N N . VAL A 1 239 ? -0.650 -8.896 -2.364 1.00 94.88 239 VAL A N 1
ATOM 1901 C CA . VAL A 1 239 ? 0.242 -8.332 -3.391 1.00 94.88 239 VAL A CA 1
ATOM 1902 C C . VAL A 1 239 ? 1.673 -8.846 -3.229 1.00 94.88 239 VAL A C 1
ATOM 1904 O O . VAL A 1 239 ? 2.335 -9.134 -4.221 1.00 94.88 239 VAL A O 1
ATOM 1907 N N . GLU A 1 240 ? 2.149 -9.012 -1.995 1.00 93.75 240 GLU A N 1
ATOM 1908 C CA . GLU A 1 240 ? 3.482 -9.556 -1.731 1.00 93.75 240 GLU A CA 1
ATOM 1909 C C . GLU A 1 240 ? 3.603 -11.046 -2.069 1.00 93.75 240 GLU A C 1
ATOM 1911 O O . GLU A 1 240 ? 4.620 -11.459 -2.626 1.00 93.75 240 GLU A O 1
ATOM 1916 N N . MET A 1 241 ? 2.570 -11.847 -1.813 1.00 93.81 241 MET A N 1
ATOM 1917 C CA . MET A 1 241 ? 2.551 -13.259 -2.204 1.00 93.81 241 MET A CA 1
ATOM 1918 C C . MET A 1 241 ? 2.418 -13.435 -3.718 1.00 93.81 241 MET A C 1
ATOM 1920 O O . MET A 1 241 ? 3.130 -14.253 -4.293 1.00 93.81 241 MET A O 1
ATOM 1924 N N . PHE A 1 242 ? 1.618 -12.616 -4.404 1.00 94.12 242 PHE A N 1
ATOM 1925 C CA . PHE A 1 242 ? 1.618 -12.588 -5.871 1.00 94.12 242 PHE A CA 1
ATOM 1926 C C . PHE A 1 242 ? 2.962 -12.124 -6.450 1.00 94.12 242 PHE A C 1
ATOM 1928 O O . PHE A 1 242 ? 3.335 -12.509 -7.565 1.00 94.12 242 PHE A O 1
ATOM 1935 N N . ASP A 1 243 ? 3.702 -11.295 -5.707 1.00 91.44 243 ASP A N 1
ATOM 1936 C CA . ASP A 1 243 ? 5.025 -10.835 -6.108 1.00 91.44 243 ASP A CA 1
ATOM 1937 C C . ASP A 1 243 ? 6.082 -11.945 -5.917 1.00 91.44 243 ASP A C 1
ATOM 1939 O O . ASP A 1 243 ? 6.780 -12.300 -6.868 1.00 91.44 243 ASP A O 1
ATOM 1943 N N . LYS A 1 244 ? 6.185 -12.538 -4.724 1.00 90.38 244 LYS A N 1
ATOM 1944 C CA . LYS A 1 244 ? 7.325 -13.395 -4.335 1.00 90.38 244 LYS A CA 1
ATOM 1945 C C . LYS A 1 244 ? 6.968 -14.826 -3.928 1.00 90.38 244 LYS A C 1
ATOM 1947 O O . LYS A 1 244 ? 7.876 -15.628 -3.739 1.00 90.38 244 LYS A O 1
ATOM 1952 N N . GLY A 1 245 ? 5.690 -15.131 -3.728 1.00 87.12 245 GLY A N 1
ATOM 1953 C CA . GLY A 1 245 ? 5.232 -16.398 -3.149 1.00 87.12 245 GLY A CA 1
ATOM 1954 C C . GLY A 1 245 ? 5.239 -17.576 -4.122 1.00 87.12 245 GLY A C 1
ATOM 1955 O O . GLY A 1 245 ? 5.396 -18.715 -3.695 1.00 87.12 245 GLY A O 1
ATOM 1956 N N . PHE A 1 246 ? 5.118 -17.317 -5.424 1.00 89.88 246 PHE A N 1
ATOM 1957 C CA . PHE A 1 246 ? 5.023 -18.359 -6.449 1.00 89.88 246 PHE A CA 1
ATOM 1958 C C . PHE A 1 246 ? 6.306 -18.484 -7.276 1.00 89.88 246 PHE A C 1
ATOM 1960 O O . PHE A 1 246 ? 7.128 -17.570 -7.337 1.00 89.88 246 PHE A O 1
ATOM 1967 N N . SER A 1 247 ? 6.462 -19.617 -7.972 1.00 86.75 247 SER A N 1
ATOM 1968 C CA . SER A 1 247 ? 7.607 -19.873 -8.862 1.00 86.75 247 SER A CA 1
ATOM 1969 C C . SER A 1 247 ? 7.745 -18.834 -9.973 1.00 86.75 247 SER A C 1
ATOM 1971 O O . SER A 1 247 ? 8.844 -18.607 -10.479 1.00 86.75 247 SER A O 1
ATOM 1973 N N . GLN A 1 248 ? 6.628 -18.221 -10.366 1.00 86.25 248 GLN A N 1
ATOM 1974 C CA . GLN A 1 248 ? 6.605 -17.096 -11.280 1.00 86.25 248 GLN A CA 1
ATOM 1975 C C . GLN A 1 248 ? 5.805 -15.931 -10.691 1.00 86.25 248 GLN A C 1
ATOM 1977 O O . GLN A 1 248 ? 4.784 -16.149 -10.040 1.00 86.25 248 GLN A O 1
ATOM 1982 N N . PRO A 1 249 ? 6.255 -14.693 -10.944 1.00 88.94 249 PRO A N 1
ATOM 1983 C CA . PRO A 1 249 ? 5.536 -13.490 -10.556 1.00 88.94 249 PRO A CA 1
ATOM 1984 C C . PRO A 1 249 ? 4.143 -13.445 -11.199 1.00 88.94 249 PRO A C 1
ATOM 1986 O O . PRO A 1 249 ? 4.039 -13.397 -12.424 1.00 88.94 249 PRO A O 1
ATOM 1989 N N . SER A 1 250 ? 3.082 -13.416 -10.391 1.00 91.06 250 SER A N 1
ATOM 1990 C CA . SER A 1 250 ? 1.712 -13.446 -10.916 1.00 91.06 250 SER A CA 1
ATOM 1991 C C . SER A 1 250 ? 1.254 -12.066 -11.423 1.00 91.06 250 SER A C 1
ATOM 1993 O O . SER A 1 250 ? 1.533 -11.049 -10.769 1.00 91.06 250 SER A O 1
ATOM 1995 N N . PRO A 1 251 ? 0.520 -11.992 -12.555 1.00 89.44 251 PRO A N 1
ATOM 1996 C CA . PRO A 1 251 ? -0.074 -10.746 -13.042 1.00 89.44 251 PRO A CA 1
ATOM 1997 C C . PRO A 1 251 ? -1.213 -10.237 -12.147 1.00 89.44 251 PRO A C 1
ATOM 1999 O O . PRO A 1 251 ? -1.544 -9.049 -12.210 1.00 89.44 251 PRO A O 1
ATOM 2002 N N . TYR A 1 252 ? -1.785 -11.089 -11.287 1.00 92.56 252 TYR A N 1
ATOM 2003 C CA . TYR A 1 252 ? -2.870 -10.710 -10.379 1.00 92.56 252 TYR A CA 1
ATOM 2004 C C . TYR A 1 252 ? -2.480 -9.591 -9.412 1.00 92.56 252 TY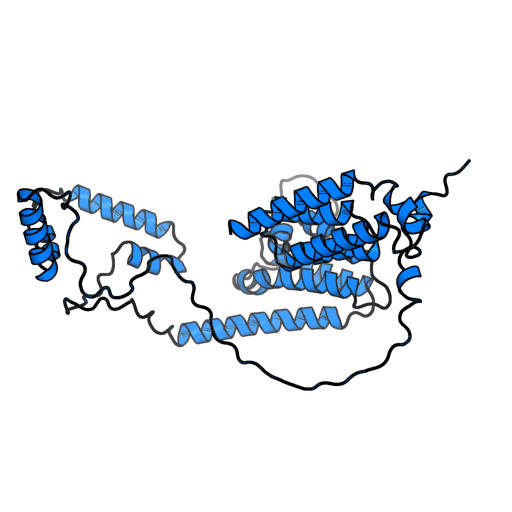R A C 1
ATOM 2006 O O . TYR A 1 252 ? -3.341 -8.807 -9.024 1.00 92.56 252 TYR A O 1
ATOM 2014 N N . ALA A 1 253 ? -1.187 -9.426 -9.103 1.00 92.50 253 ALA A N 1
ATOM 2015 C CA . ALA A 1 253 ? -0.705 -8.342 -8.247 1.00 92.50 253 ALA A CA 1
ATOM 2016 C C . ALA A 1 253 ? -1.167 -6.949 -8.720 1.00 92.50 253 ALA A C 1
ATOM 2018 O O . ALA A 1 253 ? -1.513 -6.105 -7.898 1.00 92.50 253 ALA A O 1
ATOM 2019 N N . LEU A 1 254 ? -1.218 -6.721 -10.040 1.00 91.69 254 LEU A N 1
ATOM 2020 C CA . LEU A 1 254 ? -1.670 -5.452 -10.626 1.00 91.69 254 LEU A CA 1
ATOM 2021 C C . LEU A 1 254 ? -3.197 -5.348 -10.746 1.00 91.69 254 LEU A C 1
ATOM 2023 O O . LEU A 1 254 ? -3.716 -4.250 -10.935 1.00 91.69 254 LEU A O 1
ATOM 2027 N N . GLN A 1 255 ? -3.918 -6.465 -10.627 1.00 93.44 255 GLN A N 1
ATOM 2028 C CA . GLN A 1 255 ? -5.381 -6.518 -10.699 1.00 93.44 255 GLN A CA 1
ATOM 2029 C C . GLN A 1 255 ? -6.046 -6.299 -9.335 1.00 93.44 255 GLN A C 1
ATOM 2031 O O . GLN A 1 255 ? -7.208 -5.902 -9.290 1.00 93.44 255 GLN A O 1
ATOM 2036 N N . VAL A 1 256 ? -5.312 -6.480 -8.228 1.00 93.44 256 VAL A N 1
ATOM 2037 C CA . VAL A 1 256 ? -5.836 -6.282 -6.865 1.00 93.44 256 VAL A CA 1
ATOM 2038 C C . VAL A 1 256 ? -6.434 -4.883 -6.683 1.00 93.44 256 VAL A C 1
ATOM 2040 O O . VAL A 1 256 ? -7.565 -4.755 -6.225 1.00 93.44 256 VAL A O 1
ATOM 2043 N N . LEU A 1 257 ? -5.707 -3.824 -7.057 1.00 92.19 257 LEU A N 1
ATOM 2044 C CA . LEU A 1 257 ? -6.184 -2.451 -6.857 1.00 92.19 257 LEU A CA 1
ATOM 2045 C C . LEU A 1 257 ? -7.410 -2.108 -7.732 1.00 92.19 257 LEU A C 1
ATOM 2047 O O . LEU A 1 257 ? -8.385 -1.598 -7.177 1.00 92.19 257 LEU A O 1
ATOM 2051 N N . PRO A 1 258 ? -7.425 -2.392 -9.052 1.00 93.19 258 PRO A N 1
ATOM 2052 C CA . PRO A 1 258 ? -8.634 -2.272 -9.867 1.00 93.19 258 PRO A CA 1
ATOM 2053 C C . PRO A 1 258 ? -9.825 -3.029 -9.278 1.00 93.19 258 PRO A C 1
ATOM 2055 O O . PRO A 1 258 ? -10.898 -2.450 -9.128 1.00 93.19 258 PRO A O 1
ATOM 2058 N N . ARG A 1 259 ? -9.619 -4.277 -8.842 1.00 93.62 259 ARG A N 1
ATOM 2059 C CA . ARG A 1 259 ? -10.679 -5.099 -8.252 1.00 93.62 259 ARG A CA 1
ATOM 2060 C C . ARG A 1 259 ? -11.254 -4.481 -6.979 1.00 93.62 259 ARG A C 1
ATOM 2062 O O . ARG A 1 259 ? -12.465 -4.413 -6.808 1.00 93.62 259 ARG A O 1
ATOM 2069 N N . VAL A 1 260 ? -10.398 -3.966 -6.103 1.00 92.75 260 VAL A N 1
ATOM 2070 C CA . VAL A 1 260 ? -10.821 -3.255 -4.889 1.00 92.75 260 VAL A CA 1
ATOM 2071 C C . VAL A 1 260 ? -11.652 -2.010 -5.221 1.00 92.75 260 VAL A C 1
ATOM 2073 O O . VAL A 1 260 ? -12.634 -1.736 -4.533 1.00 92.75 260 VAL A O 1
ATOM 2076 N N . LYS A 1 261 ? -11.296 -1.272 -6.281 1.00 92.06 261 LYS A N 1
ATOM 2077 C CA . LYS A 1 261 ? -12.073 -0.110 -6.744 1.00 92.06 261 LYS A CA 1
ATOM 2078 C C . LYS A 1 261 ? -13.446 -0.511 -7.290 1.00 92.06 261 LYS A C 1
ATOM 2080 O O . LYS A 1 261 ? -14.415 0.198 -7.031 1.00 92.06 261 LYS A O 1
ATOM 2085 N N . GLU A 1 262 ? -13.548 -1.639 -7.994 1.00 92.06 262 GLU A N 1
ATOM 2086 C CA . GLU A 1 262 ? -14.828 -2.173 -8.494 1.00 92.06 262 GLU A CA 1
ATOM 2087 C C . GLU A 1 262 ? -15.804 -2.518 -7.365 1.00 92.06 262 GLU A C 1
ATOM 2089 O O . GLU A 1 262 ? -17.007 -2.305 -7.500 1.00 92.06 262 GLU A O 1
ATOM 2094 N N . LEU A 1 263 ? -15.294 -3.007 -6.231 1.00 89.31 263 LEU A N 1
ATOM 2095 C CA . LEU A 1 263 ? -16.103 -3.326 -5.047 1.00 89.31 263 LEU A CA 1
ATOM 2096 C C . LEU A 1 263 ? -16.688 -2.076 -4.364 1.00 89.31 263 LEU A C 1
ATOM 2098 O O . LEU A 1 263 ? -17.566 -2.193 -3.508 1.00 89.31 263 LEU A O 1
ATOM 2102 N N . GLY A 1 264 ? -16.215 -0.885 -4.735 1.00 90.19 264 GLY A N 1
ATOM 2103 C CA . GLY A 1 264 ? -16.742 0.400 -4.298 1.00 90.19 264 GLY A CA 1
ATOM 2104 C C . GLY A 1 264 ? -15.812 1.177 -3.367 1.00 90.19 264 GLY A C 1
ATOM 2105 O O . GLY A 1 264 ? -14.764 0.707 -2.921 1.00 90.19 264 GLY A O 1
ATOM 2106 N N . LEU A 1 265 ? -16.227 2.406 -3.046 1.00 89.44 265 LEU A N 1
ATOM 2107 C CA . LEU A 1 265 ? -15.409 3.366 -2.299 1.00 89.44 265 LEU A CA 1
ATOM 2108 C C . LEU A 1 265 ? -15.037 2.874 -0.894 1.00 89.44 265 LEU A C 1
ATOM 2110 O O . LEU A 1 265 ? -13.910 3.080 -0.462 1.00 89.44 265 LEU A O 1
ATOM 2114 N N . ALA A 1 266 ? -15.952 2.195 -0.196 1.00 88.88 266 ALA A N 1
ATOM 2115 C CA . ALA A 1 266 ? -15.683 1.668 1.142 1.00 88.88 266 ALA A CA 1
ATOM 2116 C C . ALA A 1 266 ? -14.540 0.641 1.140 1.00 88.88 266 ALA A C 1
ATOM 2118 O O . ALA A 1 266 ? -13.639 0.710 1.971 1.00 88.88 266 ALA A O 1
ATOM 2119 N N . SER A 1 267 ? -14.548 -0.274 0.165 1.00 91.12 267 SER A N 1
ATOM 2120 C CA . SER A 1 267 ? -13.466 -1.240 -0.038 1.00 91.12 267 SER A CA 1
ATOM 2121 C C . SER A 1 267 ? -12.153 -0.529 -0.368 1.00 91.12 267 SER A C 1
ATOM 2123 O O . SER A 1 267 ? -11.113 -0.835 0.213 1.00 91.12 267 SER A O 1
ATOM 2125 N N . HIS A 1 268 ? -12.204 0.479 -1.243 1.00 92.44 268 HIS A N 1
ATOM 2126 C CA . HIS A 1 268 ? -11.030 1.268 -1.603 1.00 92.44 268 HIS A CA 1
ATOM 2127 C C . HIS A 1 268 ? -10.403 1.972 -0.396 1.00 92.44 268 HIS A C 1
ATOM 2129 O O . HIS A 1 268 ? -9.217 1.785 -0.145 1.00 92.44 268 HIS A O 1
ATOM 2135 N N . VAL A 1 269 ? -11.187 2.703 0.398 1.00 91.19 269 VAL A N 1
ATOM 2136 C CA . VAL A 1 269 ? -10.681 3.433 1.574 1.00 91.19 269 VAL A CA 1
ATOM 2137 C C . VAL A 1 269 ? -10.049 2.491 2.602 1.00 91.19 269 VAL A C 1
ATOM 2139 O O . VAL A 1 269 ? -9.013 2.822 3.167 1.00 91.19 269 VAL A O 1
ATOM 2142 N N . LEU A 1 270 ? -10.623 1.303 2.813 1.00 91.44 270 LEU A N 1
ATOM 2143 C CA . LEU A 1 270 ? -10.066 0.326 3.751 1.00 91.44 270 LEU A CA 1
ATOM 2144 C C . LEU A 1 270 ? -8.775 -0.338 3.246 1.00 91.44 270 LEU A C 1
ATOM 2146 O O . LEU A 1 270 ? -7.920 -0.705 4.050 1.00 91.44 270 LEU A O 1
ATOM 2150 N N . ALA A 1 271 ? -8.641 -0.575 1.937 1.00 91.88 271 ALA A N 1
ATOM 2151 C CA . ALA A 1 271 ? -7.461 -1.238 1.362 1.00 91.88 271 ALA A CA 1
ATOM 2152 C C . ALA A 1 271 ? -6.272 -0.290 1.205 1.00 91.88 271 ALA A C 1
ATOM 2154 O O . ALA A 1 271 ? -5.110 -0.707 1.294 1.00 91.88 271 ALA A O 1
ATOM 2155 N N . VAL A 1 272 ? -6.569 0.963 0.869 1.00 91.38 272 VAL A N 1
ATOM 2156 C CA . VAL A 1 272 ? -5.582 1.945 0.452 1.00 91.38 272 VAL A CA 1
ATOM 2157 C C . VAL A 1 272 ? -4.616 2.239 1.594 1.00 91.38 272 VAL A C 1
ATOM 2159 O O . VAL A 1 272 ? -4.985 2.614 2.700 1.00 91.38 272 VAL A O 1
ATOM 2162 N N . SER A 1 273 ? -3.335 2.046 1.306 1.00 92.31 273 SER A N 1
ATOM 2163 C CA . SER A 1 273 ? -2.241 2.310 2.233 1.00 92.31 273 SER A CA 1
ATOM 2164 C C . SER A 1 273 ? -0.999 2.709 1.446 1.00 92.31 273 SER A C 1
ATOM 2166 O O . SER A 1 273 ? -0.816 2.286 0.301 1.00 92.31 273 SER A O 1
ATOM 2168 N N . ALA A 1 274 ? -0.119 3.503 2.057 1.00 91.94 274 ALA A N 1
ATOM 2169 C CA . ALA A 1 274 ? 1.117 3.934 1.400 1.00 91.94 274 ALA A CA 1
ATOM 2170 C C . ALA A 1 274 ? 1.974 2.727 0.972 1.00 91.94 274 ALA A C 1
ATOM 2172 O O . ALA A 1 274 ? 2.516 2.697 -0.132 1.00 91.94 274 ALA A O 1
ATOM 2173 N N . ASN A 1 275 ? 2.014 1.678 1.800 1.00 92.69 275 ASN A N 1
ATOM 2174 C CA . ASN A 1 275 ? 2.752 0.446 1.511 1.00 92.69 275 ASN A CA 1
ATOM 2175 C C . ASN A 1 275 ? 2.214 -0.289 0.275 1.00 92.69 275 ASN A C 1
ATOM 2177 O O . ASN A 1 275 ? 3.007 -0.818 -0.507 1.00 92.69 275 ASN A O 1
ATOM 2181 N N . LEU A 1 276 ? 0.895 -0.277 0.056 1.00 93.56 276 LEU A N 1
ATOM 2182 C CA . LEU A 1 276 ? 0.284 -0.897 -1.117 1.00 93.56 276 LEU A CA 1
ATOM 2183 C C . LEU A 1 276 ? 0.763 -0.208 -2.399 1.00 93.56 276 LEU A C 1
ATOM 2185 O O . LEU A 1 276 ? 1.231 -0.875 -3.322 1.00 93.56 276 LEU A O 1
ATOM 2189 N N . TYR A 1 277 ? 0.722 1.126 -2.436 1.00 94.75 277 TYR A N 1
ATOM 2190 C CA . TYR A 1 277 ? 1.179 1.892 -3.596 1.00 94.75 277 TYR A CA 1
ATOM 2191 C C . TYR A 1 277 ? 2.682 1.765 -3.837 1.00 94.75 277 TYR A C 1
ATOM 2193 O O . TYR A 1 277 ? 3.095 1.612 -4.984 1.00 94.75 277 TYR A O 1
ATOM 2201 N N . VAL A 1 278 ? 3.506 1.750 -2.783 1.00 94.38 278 VAL A N 1
ATOM 2202 C CA . VAL A 1 278 ? 4.953 1.497 -2.914 1.00 94.38 278 VAL A CA 1
ATOM 2203 C C . VAL A 1 278 ? 5.215 0.124 -3.526 1.00 94.38 278 VAL A C 1
ATOM 2205 O O . VAL A 1 278 ? 6.044 0.005 -4.432 1.00 94.38 278 VAL A O 1
ATOM 2208 N N . LYS A 1 279 ? 4.507 -0.916 -3.066 1.00 93.50 279 LYS A N 1
ATOM 2209 C CA . LYS A 1 279 ? 4.616 -2.275 -3.614 1.00 93.50 279 LYS A CA 1
ATOM 2210 C C . LYS A 1 279 ? 4.206 -2.312 -5.089 1.00 93.50 279 LYS A C 1
ATOM 2212 O O . LYS A 1 279 ? 4.960 -2.832 -5.908 1.00 93.50 279 LYS A O 1
ATOM 2217 N N . LEU A 1 280 ? 3.081 -1.699 -5.455 1.00 93.88 280 LEU A N 1
ATOM 2218 C CA . LEU A 1 280 ? 2.623 -1.629 -6.849 1.00 93.88 280 LEU A CA 1
ATOM 2219 C C . LEU A 1 280 ? 3.587 -0.838 -7.744 1.00 93.88 280 LEU A C 1
ATOM 2221 O O . LEU A 1 280 ? 3.954 -1.302 -8.825 1.00 93.88 280 LEU A O 1
ATOM 2225 N N . ALA A 1 281 ? 4.067 0.319 -7.287 1.00 94.00 281 ALA A N 1
ATOM 2226 C CA . ALA A 1 281 ? 5.045 1.125 -8.015 1.00 94.00 281 ALA A CA 1
ATOM 2227 C C . ALA A 1 281 ? 6.360 0.361 -8.222 1.00 94.00 281 ALA A C 1
ATOM 2229 O O . ALA A 1 281 ? 6.943 0.390 -9.311 1.00 94.00 281 ALA A O 1
ATOM 2230 N N . ARG A 1 282 ? 6.798 -0.392 -7.206 1.00 93.56 282 ARG A N 1
ATOM 2231 C CA . ARG A 1 282 ? 7.950 -1.288 -7.311 1.00 93.56 282 ARG A CA 1
ATOM 2232 C C . ARG A 1 282 ? 7.716 -2.377 -8.351 1.00 93.56 282 ARG A C 1
ATOM 2234 O O . ARG A 1 282 ? 8.605 -2.603 -9.159 1.00 93.56 282 ARG A O 1
ATOM 2241 N N . ILE A 1 283 ? 6.544 -3.006 -8.382 1.00 92.38 283 ILE A N 1
ATOM 2242 C CA . ILE A 1 283 ? 6.193 -4.016 -9.392 1.00 92.38 283 ILE A CA 1
ATOM 2243 C C . ILE A 1 283 ? 6.235 -3.408 -10.804 1.00 92.38 283 ILE A C 1
ATOM 2245 O O . ILE A 1 283 ? 6.856 -3.984 -11.703 1.00 92.38 283 ILE A O 1
ATOM 2249 N N . HIS A 1 284 ? 5.660 -2.217 -11.001 1.00 91.38 284 HIS A N 1
ATOM 2250 C CA . HIS A 1 284 ? 5.709 -1.509 -12.284 1.00 91.38 284 HIS A CA 1
ATOM 2251 C C . HIS A 1 284 ? 7.140 -1.210 -12.742 1.00 91.38 284 HIS A C 1
ATOM 2253 O O . HIS A 1 284 ? 7.467 -1.450 -13.907 1.00 91.38 284 HIS A O 1
ATOM 2259 N N . TRP A 1 285 ? 8.002 -0.738 -11.839 1.00 91.31 285 TRP A N 1
ATOM 2260 C CA . TRP A 1 285 ? 9.394 -0.437 -12.167 1.00 91.31 285 TRP A CA 1
ATOM 2261 C C . TRP A 1 285 ? 10.246 -1.696 -12.346 1.00 91.31 285 TRP A C 1
ATOM 2263 O O . TRP A 1 285 ? 11.002 -1.822 -13.307 1.00 91.31 285 TRP A O 1
ATOM 2273 N N . GLU A 1 286 ? 10.151 -2.641 -11.414 1.00 89.12 286 GLU A N 1
ATOM 2274 C CA . GLU A 1 286 ? 11.064 -3.771 -11.349 1.00 89.12 286 GLU A CA 1
ATOM 2275 C C . GLU A 1 286 ? 10.712 -4.886 -12.341 1.00 89.12 286 GLU A C 1
ATOM 2277 O O . GLU A 1 286 ? 11.619 -5.499 -12.915 1.00 89.12 286 GLU A O 1
ATOM 2282 N N . ARG A 1 287 ? 9.425 -5.139 -12.586 1.00 85.31 287 ARG A N 1
ATOM 2283 C CA . ARG A 1 287 ? 9.001 -6.190 -13.524 1.00 85.31 287 ARG A CA 1
ATOM 2284 C C . ARG A 1 287 ? 8.786 -5.653 -14.925 1.00 85.31 287 ARG A C 1
ATOM 2286 O O . ARG A 1 287 ? 9.309 -6.211 -15.883 1.00 85.31 287 ARG A O 1
ATOM 2293 N N . HIS A 1 288 ? 8.021 -4.571 -15.027 1.00 84.19 288 HIS A N 1
ATOM 2294 C CA . HIS A 1 288 ? 7.574 -4.042 -16.314 1.00 84.19 288 HIS A CA 1
ATOM 2295 C C . HIS A 1 288 ? 8.470 -2.919 -16.842 1.00 84.19 288 HIS A C 1
ATOM 2297 O O . HIS A 1 288 ? 8.271 -2.470 -17.967 1.00 84.19 288 HIS A O 1
ATOM 2303 N N . GLY A 1 289 ? 9.425 -2.429 -16.042 1.00 83.56 289 GLY A N 1
ATOM 2304 C CA . GLY A 1 289 ? 10.272 -1.294 -16.408 1.00 83.56 289 GLY A CA 1
ATOM 2305 C C . GLY A 1 289 ? 9.506 0.019 -16.574 1.00 83.56 289 GLY A C 1
ATOM 2306 O O . GLY A 1 289 ? 10.086 1.000 -17.020 1.00 83.56 289 GLY A O 1
ATOM 2307 N N . SER A 1 290 ? 8.214 0.085 -16.259 1.00 87.12 290 SER A N 1
ATOM 2308 C CA . SER A 1 290 ? 7.370 1.224 -16.617 1.00 87.12 290 SER A CA 1
ATOM 2309 C C . SER A 1 290 ? 7.501 2.346 -15.590 1.00 87.12 290 SER A C 1
ATOM 2311 O O . SER A 1 290 ? 6.946 2.253 -14.495 1.00 87.12 290 SER A O 1
ATOM 2313 N N . ILE A 1 291 ? 8.195 3.434 -15.958 1.00 87.56 291 ILE A N 1
ATOM 2314 C CA . ILE A 1 291 ? 8.222 4.664 -15.143 1.00 87.56 291 ILE A CA 1
ATOM 2315 C C . ILE A 1 291 ? 6.810 5.226 -15.019 1.00 87.56 291 ILE A C 1
ATOM 2317 O O . ILE A 1 291 ? 6.391 5.579 -13.927 1.00 87.56 291 ILE A O 1
ATOM 2321 N N . GLY A 1 292 ? 6.071 5.298 -16.131 1.00 89.38 292 GLY A N 1
ATOM 2322 C CA . GLY A 1 292 ? 4.731 5.884 -16.150 1.00 89.38 292 GLY A CA 1
ATOM 2323 C C . GLY A 1 292 ? 3.772 5.164 -15.205 1.00 89.38 292 GLY A C 1
ATOM 2324 O O . GLY A 1 292 ? 3.046 5.819 -14.468 1.00 89.38 292 GLY A O 1
ATOM 2325 N N . GLY A 1 293 ? 3.825 3.828 -15.163 1.00 89.81 293 GLY A N 1
ATOM 2326 C CA . GLY A 1 293 ? 3.039 3.041 -14.210 1.00 89.81 293 GLY A CA 1
ATOM 2327 C C . GLY A 1 293 ? 3.471 3.271 -12.760 1.00 89.81 293 GLY A C 1
ATOM 2328 O O . GLY A 1 293 ? 2.625 3.449 -11.888 1.00 89.81 293 GLY A O 1
ATOM 2329 N N . ALA A 1 294 ? 4.782 3.334 -12.503 1.00 91.81 294 ALA A N 1
ATOM 2330 C CA . ALA A 1 294 ? 5.305 3.585 -11.163 1.00 91.81 294 ALA A CA 1
ATOM 2331 C C . ALA A 1 294 ? 4.944 4.991 -10.649 1.00 91.81 294 ALA A C 1
ATOM 2333 O O . ALA A 1 294 ? 4.421 5.122 -9.547 1.00 91.81 294 ALA A O 1
ATOM 2334 N N . LEU A 1 295 ? 5.164 6.032 -11.457 1.00 92.19 295 LEU A N 1
ATOM 2335 C CA . LEU A 1 295 ? 4.798 7.409 -11.118 1.00 92.19 295 LEU A CA 1
ATOM 2336 C C . LEU A 1 295 ? 3.286 7.586 -11.019 1.00 92.19 295 LEU A C 1
ATOM 2338 O O . LEU A 1 295 ? 2.833 8.250 -10.096 1.00 92.19 295 LEU A O 1
ATOM 2342 N N . GLY A 1 296 ? 2.510 6.964 -11.909 1.00 92.50 296 GLY A N 1
ATOM 2343 C CA . GLY A 1 296 ? 1.049 7.001 -11.861 1.00 92.50 296 GLY A CA 1
ATOM 2344 C C . GLY A 1 296 ? 0.497 6.420 -10.559 1.00 92.50 296 GLY A C 1
ATOM 2345 O O . GLY A 1 296 ? -0.343 7.051 -9.926 1.00 92.50 296 GLY A O 1
ATOM 2346 N N . ALA A 1 297 ? 1.025 5.280 -10.099 1.00 92.44 297 ALA A N 1
ATOM 2347 C CA . ALA A 1 297 ? 0.634 4.690 -8.816 1.00 92.44 297 ALA A CA 1
ATOM 2348 C C . ALA A 1 297 ? 0.982 5.599 -7.621 1.00 92.44 297 ALA A C 1
ATOM 2350 O O . ALA A 1 297 ? 0.195 5.733 -6.686 1.00 92.44 297 ALA A O 1
ATOM 2351 N N . LEU A 1 298 ? 2.145 6.257 -7.651 1.00 93.31 298 LEU A N 1
ATOM 2352 C CA . LEU A 1 298 ? 2.552 7.179 -6.589 1.00 93.31 298 LEU A CA 1
ATOM 2353 C C . LEU A 1 298 ? 1.773 8.508 -6.628 1.00 93.31 298 LEU A C 1
ATOM 2355 O O . LEU A 1 298 ? 1.461 9.071 -5.583 1.00 93.31 298 LEU A O 1
ATOM 2359 N N . GLN A 1 299 ? 1.409 9.000 -7.809 1.00 92.12 299 GLN A N 1
ATOM 2360 C CA . GLN A 1 299 ? 0.516 10.152 -7.952 1.00 92.12 299 GLN A CA 1
ATOM 2361 C C . GLN A 1 299 ? -0.895 9.818 -7.462 1.00 92.12 299 GLN A C 1
ATOM 2363 O O . GLN A 1 299 ? -1.509 10.627 -6.765 1.00 92.12 299 GLN A O 1
ATOM 2368 N N . GLU A 1 300 ? -1.386 8.610 -7.750 1.00 92.38 300 GLU A N 1
ATOM 2369 C CA . GLU A 1 300 ? -2.659 8.135 -7.213 1.00 92.38 300 GLU A CA 1
ATOM 2370 C C . GLU A 1 300 ? -2.635 8.133 -5.676 1.00 92.38 300 GLU A C 1
ATOM 2372 O O . GLU A 1 300 ? -3.538 8.693 -5.057 1.00 92.38 300 GLU A O 1
ATOM 2377 N N . MET A 1 301 ? -1.556 7.642 -5.057 1.00 92.81 301 MET A N 1
ATOM 2378 C CA . MET A 1 301 ? -1.354 7.717 -3.603 1.00 92.81 301 MET A CA 1
ATOM 2379 C C . MET A 1 301 ? -1.505 9.151 -3.071 1.00 92.81 301 MET A C 1
ATOM 2381 O O . MET A 1 301 ? -2.276 9.382 -2.137 1.00 92.81 301 MET A O 1
ATOM 2385 N N . THR A 1 302 ? -0.838 10.127 -3.696 1.00 90.62 302 THR A N 1
ATOM 2386 C CA . THR A 1 302 ? -0.969 11.536 -3.285 1.00 90.62 302 THR A CA 1
ATOM 2387 C C . THR A 1 302 ? -2.379 12.083 -3.504 1.00 90.62 302 THR A C 1
ATOM 2389 O O . THR A 1 302 ? -2.879 12.823 -2.663 1.00 90.62 302 THR A O 1
ATOM 2392 N N . SER A 1 303 ? -3.066 11.667 -4.575 1.00 90.62 303 SER A N 1
ATOM 2393 C CA . SER A 1 303 ? -4.454 12.072 -4.836 1.00 90.62 303 SER A CA 1
ATOM 2394 C C . SER A 1 303 ? -5.442 11.499 -3.816 1.00 90.62 303 SER A C 1
ATOM 2396 O O . SER A 1 303 ? -6.437 12.144 -3.500 1.00 90.62 303 SER A O 1
ATOM 2398 N N . THR A 1 304 ? -5.138 10.328 -3.243 1.00 88.75 304 THR A N 1
ATOM 2399 C CA . THR A 1 304 ? -5.912 9.741 -2.138 1.00 88.75 304 THR A CA 1
ATOM 2400 C C . THR A 1 304 ? -5.628 10.389 -0.779 1.00 88.75 304 THR A C 1
ATOM 2402 O O . THR A 1 304 ? -6.255 10.019 0.209 1.00 88.75 304 THR A O 1
ATOM 2405 N N . GLY A 1 305 ? -4.705 11.357 -0.710 1.00 88.12 305 GLY A N 1
ATOM 2406 C CA . GLY A 1 305 ? -4.344 12.047 0.531 1.00 88.12 305 GLY A CA 1
ATOM 2407 C C . GLY A 1 305 ? -3.450 11.227 1.463 1.00 88.12 305 GLY A C 1
ATOM 2408 O O . GLY A 1 305 ? -3.346 11.544 2.644 1.00 88.12 305 GLY A O 1
ATOM 2409 N N . LEU A 1 306 ? -2.810 10.166 0.961 1.00 89.94 306 LEU A N 1
ATOM 2410 C CA . LEU A 1 306 ? -1.867 9.382 1.749 1.00 89.94 306 LEU A CA 1
ATOM 2411 C C . LEU A 1 306 ? -0.495 10.054 1.797 1.00 89.94 306 LEU A C 1
ATOM 2413 O O . LEU A 1 306 ? 0.081 10.395 0.760 1.00 89.94 306 LEU A O 1
ATOM 2417 N N . SER A 1 307 ? 0.060 10.153 3.003 1.00 88.75 307 SER A N 1
ATOM 2418 C CA . SER A 1 307 ? 1.404 10.683 3.203 1.00 88.75 307 SER A CA 1
ATOM 2419 C C . SER A 1 307 ? 2.471 9.728 2.649 1.00 88.75 307 SER A C 1
ATOM 2421 O O . SER A 1 307 ? 2.404 8.515 2.882 1.00 88.75 307 SER A O 1
ATOM 2423 N N . PRO A 1 308 ? 3.471 10.246 1.917 1.00 88.75 308 PRO A N 1
ATOM 2424 C CA . PRO A 1 308 ? 4.576 9.437 1.428 1.00 88.75 308 PRO A CA 1
ATOM 2425 C C . PRO A 1 308 ? 5.465 8.947 2.579 1.00 88.75 308 PRO A C 1
ATOM 2427 O O . PRO A 1 308 ? 5.821 9.699 3.481 1.00 88.75 308 PRO A O 1
ATOM 2430 N N . ASN A 1 309 ? 5.867 7.677 2.510 1.00 88.50 309 ASN A N 1
ATOM 2431 C CA . ASN A 1 309 ? 6.785 7.057 3.465 1.00 88.50 309 ASN A CA 1
ATOM 2432 C C . ASN A 1 309 ? 8.241 7.139 2.977 1.00 88.50 309 ASN A C 1
ATOM 2434 O O . ASN A 1 309 ? 8.509 7.288 1.784 1.00 88.50 309 ASN A O 1
ATOM 2438 N N . ALA A 1 310 ? 9.200 6.904 3.878 1.00 90.50 310 ALA A N 1
ATOM 2439 C CA . ALA A 1 310 ? 10.622 6.809 3.527 1.00 90.50 310 ALA A CA 1
ATOM 2440 C C . ALA A 1 310 ? 10.901 5.784 2.405 1.00 90.50 310 ALA A C 1
ATOM 2442 O O . ALA A 1 310 ? 11.785 5.992 1.574 1.00 90.50 310 ALA A O 1
ATOM 2443 N N . GLU A 1 311 ? 10.113 4.705 2.332 1.00 91.06 311 GLU A N 1
ATOM 2444 C CA . GLU A 1 311 ? 10.215 3.708 1.260 1.00 91.06 311 GLU A CA 1
ATOM 2445 C C . GLU A 1 311 ? 9.838 4.258 -0.122 1.00 91.06 311 GLU A C 1
ATOM 2447 O O . GLU A 1 311 ? 10.463 3.877 -1.114 1.00 91.06 311 GLU A O 1
ATOM 2452 N N . VAL A 1 312 ? 8.865 5.177 -0.195 1.00 92.06 312 VAL A N 1
ATOM 2453 C CA . VAL A 1 312 ? 8.487 5.869 -1.441 1.00 92.06 312 VAL A CA 1
ATOM 2454 C C . VAL A 1 312 ? 9.686 6.654 -1.962 1.00 92.06 312 VAL A C 1
ATOM 2456 O O . VAL A 1 312 ? 10.068 6.528 -3.125 1.00 92.06 312 VAL A O 1
ATOM 2459 N N . MET A 1 313 ? 10.328 7.416 -1.077 1.00 92.19 313 MET A N 1
ATOM 2460 C CA . MET A 1 313 ? 11.476 8.248 -1.433 1.00 92.19 313 MET A CA 1
ATOM 2461 C C . MET A 1 313 ? 12.679 7.408 -1.849 1.00 92.19 313 MET A C 1
ATOM 2463 O O . MET A 1 313 ? 13.326 7.715 -2.851 1.00 92.19 313 MET A O 1
ATOM 2467 N N . ALA A 1 314 ? 12.946 6.312 -1.136 1.00 92.94 314 ALA A N 1
ATOM 2468 C CA . ALA A 1 314 ? 13.998 5.371 -1.506 1.00 92.94 314 ALA A CA 1
ATOM 2469 C C . ALA A 1 314 ? 13.742 4.741 -2.888 1.00 92.94 314 ALA A C 1
ATOM 2471 O O . ALA A 1 314 ? 14.678 4.578 -3.676 1.00 92.94 314 ALA A O 1
ATOM 2472 N N . LEU A 1 315 ? 12.484 4.417 -3.215 1.00 93.06 315 LEU A N 1
ATOM 2473 C CA . LEU A 1 315 ? 12.113 3.907 -4.535 1.00 93.06 315 LEU A CA 1
ATOM 2474 C C . LEU A 1 315 ? 12.338 4.960 -5.631 1.00 93.06 315 LEU A C 1
ATOM 2476 O O . LEU A 1 315 ? 12.960 4.642 -6.642 1.00 93.06 315 LEU A O 1
ATOM 2480 N N . LEU A 1 316 ? 11.903 6.207 -5.426 1.00 92.94 316 LEU A N 1
ATOM 2481 C CA . LEU A 1 316 ? 12.101 7.300 -6.389 1.00 92.94 316 LEU A CA 1
ATOM 2482 C C . LEU A 1 316 ? 13.587 7.592 -6.638 1.00 92.94 316 LEU A C 1
ATOM 2484 O O . LEU A 1 316 ? 14.011 7.696 -7.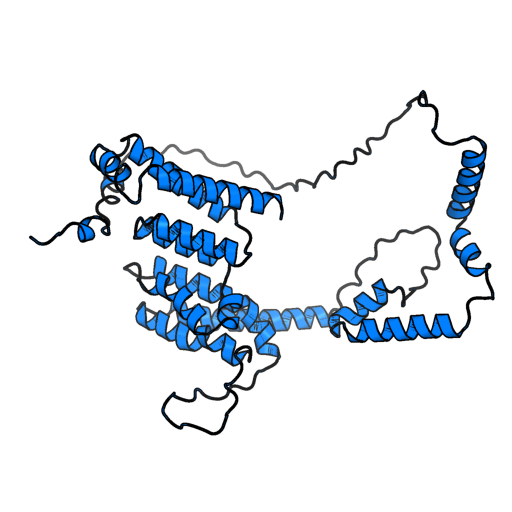790 1.00 92.94 316 LEU A O 1
ATOM 2488 N N . GLN A 1 317 ? 14.398 7.648 -5.577 1.00 92.38 317 GLN A N 1
ATOM 2489 C CA . GLN A 1 317 ? 15.850 7.818 -5.696 1.00 92.38 317 GLN A CA 1
ATOM 2490 C C . GLN A 1 317 ? 16.489 6.670 -6.478 1.00 92.38 317 GLN A C 1
ATOM 2492 O O . GLN A 1 317 ? 17.348 6.903 -7.331 1.00 92.38 317 GLN A O 1
ATOM 2497 N N . ARG A 1 318 ? 16.041 5.433 -6.239 1.00 92.06 318 ARG A N 1
ATOM 2498 C CA . ARG A 1 318 ? 16.524 4.261 -6.972 1.00 92.06 318 ARG A CA 1
ATOM 2499 C C . ARG A 1 318 ? 16.169 4.327 -8.457 1.00 92.06 318 ARG A C 1
ATOM 2501 O O . ARG A 1 318 ? 17.039 4.070 -9.284 1.00 92.06 318 ARG A O 1
ATOM 2508 N N . ILE A 1 319 ? 14.933 4.702 -8.795 1.00 90.38 319 ILE A N 1
ATOM 2509 C CA . ILE A 1 319 ? 14.498 4.896 -10.189 1.00 90.38 319 ILE A CA 1
ATOM 2510 C C . ILE A 1 319 ? 15.362 5.970 -10.859 1.00 90.38 319 ILE A C 1
ATOM 2512 O O . ILE A 1 319 ? 15.893 5.743 -11.947 1.00 90.38 319 ILE A O 1
ATOM 2516 N N . ARG A 1 320 ? 15.569 7.108 -10.187 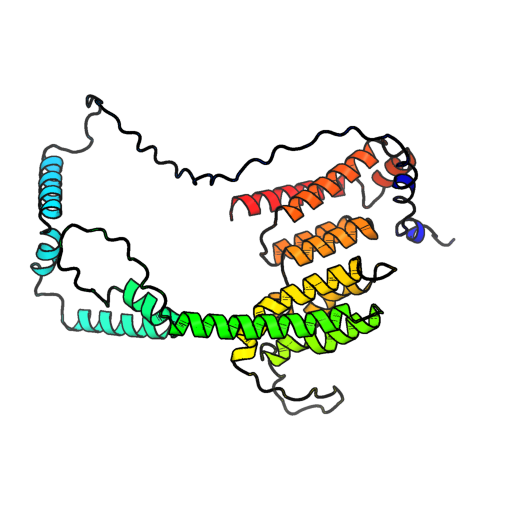1.00 90.00 320 ARG A N 1
ATOM 2517 C CA . ARG A 1 320 ? 16.405 8.206 -10.691 1.00 90.00 320 ARG A CA 1
ATOM 2518 C C . ARG A 1 320 ? 17.828 7.741 -10.975 1.00 90.00 320 ARG A C 1
ATOM 2520 O O . ARG A 1 320 ? 18.348 7.979 -12.062 1.00 90.00 320 ARG A O 1
ATOM 2527 N N . GLN A 1 321 ? 18.450 7.058 -10.017 1.00 89.38 321 GLN A N 1
ATOM 2528 C CA . GLN A 1 321 ? 19.815 6.565 -10.163 1.00 89.38 321 GLN A CA 1
ATOM 2529 C C . GLN A 1 321 ? 19.929 5.547 -11.302 1.00 89.38 321 GLN A C 1
ATOM 2531 O O . GLN A 1 321 ? 20.852 5.635 -12.108 1.00 89.38 321 GLN A O 1
ATOM 2536 N N . ASP A 1 322 ? 18.981 4.614 -11.410 1.00 86.75 322 ASP A N 1
ATOM 2537 C CA . ASP A 1 322 ? 18.961 3.636 -12.497 1.00 86.75 322 ASP A CA 1
ATOM 2538 C C . ASP A 1 322 ? 18.892 4.316 -13.876 1.00 86.75 322 ASP A C 1
ATOM 2540 O O . ASP A 1 322 ? 19.615 3.915 -14.789 1.00 86.75 322 ASP A O 1
ATOM 2544 N N . LEU A 1 323 ? 18.083 5.369 -14.025 1.00 84.81 323 LEU A N 1
ATOM 2545 C CA . LEU A 1 323 ? 17.952 6.108 -15.284 1.00 84.81 323 LEU A CA 1
ATOM 2546 C C . LEU A 1 323 ? 19.191 6.931 -15.632 1.00 84.81 323 LEU A C 1
ATOM 2548 O O . LEU A 1 323 ? 19.614 6.932 -16.790 1.00 84.81 323 LEU A O 1
ATOM 2552 N N . LEU A 1 324 ? 19.799 7.591 -14.644 1.00 85.50 324 LEU A N 1
ATOM 2553 C CA . LEU A 1 324 ? 21.049 8.327 -14.845 1.00 85.50 324 LEU A CA 1
ATOM 2554 C C . LEU A 1 324 ? 22.167 7.388 -15.308 1.00 85.50 324 LEU A C 1
ATOM 2556 O O . LEU A 1 324 ? 22.819 7.668 -16.311 1.00 85.50 324 LEU A O 1
ATOM 2560 N N . LEU A 1 325 ? 22.303 6.219 -14.674 1.00 84.88 325 LEU A N 1
ATOM 2561 C CA . LEU A 1 325 ? 23.286 5.210 -15.077 1.00 84.88 325 LEU A CA 1
ATOM 2562 C C . LEU A 1 325 ? 23.059 4.691 -16.506 1.00 84.88 325 LEU A C 1
ATOM 2564 O O . LEU A 1 325 ? 24.023 4.395 -17.216 1.00 84.88 325 LEU A O 1
ATOM 2568 N N . CYS A 1 326 ? 21.800 4.563 -16.937 1.00 83.06 326 CYS A N 1
ATOM 2569 C CA . CYS A 1 326 ? 21.482 4.198 -18.318 1.00 83.06 326 CYS A CA 1
ATOM 2570 C C . CYS A 1 326 ? 21.862 5.320 -19.295 1.00 83.06 326 CYS A C 1
ATOM 2572 O O . CYS A 1 326 ? 22.464 5.041 -20.332 1.00 83.06 326 CYS A O 1
ATOM 2574 N N . ARG A 1 327 ? 21.577 6.583 -18.954 1.00 80.75 327 ARG A N 1
ATOM 2575 C CA . ARG A 1 327 ? 21.874 7.758 -19.792 1.00 80.75 327 ARG A CA 1
ATOM 2576 C C . ARG A 1 327 ? 23.373 8.022 -19.941 1.00 80.75 327 ARG A C 1
ATOM 2578 O O . ARG A 1 327 ? 23.829 8.371 -21.029 1.00 80.75 327 ARG A O 1
ATOM 2585 N N . GLU A 1 328 ? 24.134 7.831 -18.870 1.00 83.44 328 GLU A N 1
ATOM 2586 C CA . GLU A 1 328 ? 25.595 7.963 -18.866 1.00 83.44 328 GLU A CA 1
ATOM 2587 C C . GLU A 1 328 ? 26.292 6.837 -19.649 1.00 83.44 328 GLU A C 1
ATOM 2589 O O . GLU A 1 328 ? 27.496 6.894 -19.879 1.00 83.44 328 GLU A O 1
ATOM 2594 N N . GLY A 1 329 ? 25.554 5.806 -20.080 1.00 78.94 329 GLY A N 1
ATOM 2595 C CA . GLY A 1 329 ? 26.103 4.693 -20.856 1.00 78.94 329 GLY A CA 1
ATOM 2596 C C . GLY A 1 329 ? 26.977 3.741 -20.038 1.00 78.94 329 GLY A C 1
ATOM 2597 O O . GLY A 1 329 ? 27.597 2.843 -20.607 1.00 78.94 329 GLY A O 1
ATOM 2598 N N . VAL A 1 330 ? 26.981 3.866 -18.705 1.00 79.38 330 VAL A N 1
ATOM 2599 C CA . VAL A 1 330 ? 27.744 3.002 -17.782 1.00 79.38 330 VAL A CA 1
ATOM 2600 C C . VAL A 1 330 ? 27.296 1.537 -17.889 1.00 79.38 330 VAL A C 1
ATOM 2602 O O . VAL A 1 330 ? 28.087 0.619 -17.678 1.00 79.38 330 VAL A O 1
ATOM 2605 N N . GLN A 1 331 ? 26.037 1.302 -18.271 1.00 71.19 331 GLN A N 1
ATOM 2606 C CA . GLN A 1 331 ? 25.474 -0.035 -18.505 1.00 71.19 331 GLN A CA 1
ATOM 2607 C C . GLN A 1 331 ? 25.645 -0.549 -19.950 1.00 71.19 331 GLN A C 1
ATOM 2609 O O . GLN A 1 331 ? 25.268 -1.685 -20.244 1.00 71.19 331 GLN A O 1
ATOM 2614 N N . GLY A 1 332 ? 26.264 0.242 -20.834 1.00 81.25 332 GLY A N 1
ATOM 2615 C CA . GLY A 1 332 ? 26.524 -0.089 -22.235 1.00 81.25 332 GLY A CA 1
ATOM 2616 C C . GLY A 1 332 ? 25.806 0.827 -23.235 1.00 81.25 332 GLY A C 1
ATOM 2617 O O . GLY A 1 332 ? 24.864 1.549 -22.906 1.00 81.25 332 GLY A O 1
ATOM 2618 N N . GLY A 1 333 ? 26.237 0.775 -24.499 1.00 78.62 333 GLY A N 1
ATOM 2619 C CA . GLY A 1 333 ? 25.683 1.626 -25.562 1.00 78.62 333 GLY A CA 1
ATOM 2620 C C . GLY A 1 333 ? 24.191 1.390 -25.823 1.00 78.62 333 GLY A C 1
ATOM 2621 O O . GLY A 1 333 ? 23.449 2.334 -26.063 1.00 78.62 333 GLY A O 1
ATOM 2622 N N . LEU A 1 334 ? 23.705 0.150 -25.692 1.00 77.12 334 LEU A N 1
ATOM 2623 C CA . LEU A 1 334 ? 22.283 -0.162 -25.887 1.00 77.12 334 LEU A CA 1
ATOM 2624 C C . LEU A 1 334 ? 21.389 0.465 -24.810 1.00 77.12 334 LEU A C 1
ATOM 2626 O O . LEU A 1 334 ? 20.340 1.005 -25.144 1.00 77.12 334 LEU A O 1
ATOM 2630 N N . SER A 1 335 ? 21.803 0.460 -23.537 1.00 78.94 335 SER A N 1
ATOM 2631 C CA . SER A 1 335 ? 21.040 1.130 -22.472 1.00 78.94 335 SER A CA 1
ATOM 2632 C C . SER A 1 335 ? 20.999 2.644 -22.654 1.00 78.94 335 SER A C 1
ATOM 2634 O O . SER A 1 335 ? 19.990 3.261 -22.329 1.00 78.94 335 SER A O 1
ATOM 2636 N N . GLN A 1 336 ? 22.057 3.230 -23.221 1.00 78.62 336 GLN A N 1
ATOM 2637 C CA . GLN A 1 336 ? 22.100 4.655 -23.536 1.00 78.62 336 GLN A CA 1
ATOM 2638 C C . GLN A 1 336 ? 21.111 5.019 -24.645 1.00 78.62 336 GLN A C 1
ATOM 2640 O O . GLN A 1 336 ? 20.408 6.022 -24.541 1.00 78.62 336 GLN A O 1
ATOM 2645 N N . ILE A 1 337 ? 21.015 4.178 -25.677 1.00 80.25 337 ILE A N 1
ATOM 2646 C CA . ILE A 1 337 ? 20.041 4.355 -26.757 1.00 80.25 337 ILE A CA 1
ATOM 2647 C C . ILE A 1 337 ? 18.613 4.140 -26.225 1.00 80.25 337 ILE A C 1
ATOM 2649 O O . ILE A 1 337 ? 17.723 4.919 -26.536 1.00 80.25 337 ILE A O 1
ATOM 2653 N N . VAL A 1 338 ? 18.366 3.135 -25.379 1.00 80.81 338 VAL A N 1
ATOM 2654 C CA . VAL A 1 338 ? 17.026 2.930 -24.789 1.00 80.81 338 VAL A CA 1
ATOM 2655 C C . VAL A 1 338 ? 16.630 4.092 -23.871 1.00 80.81 338 VAL A C 1
ATOM 2657 O O . VAL A 1 338 ? 15.481 4.526 -23.901 1.00 80.81 338 VAL A O 1
ATOM 2660 N N . ALA A 1 339 ? 17.572 4.640 -23.100 1.00 79.56 339 ALA A N 1
ATOM 2661 C CA . ALA A 1 339 ? 17.331 5.806 -22.251 1.00 79.56 339 ALA A CA 1
ATOM 2662 C C . ALA A 1 339 ? 17.040 7.087 -23.049 1.00 79.56 339 ALA A C 1
ATOM 2664 O O . ALA A 1 339 ? 16.396 7.997 -22.532 1.00 79.56 339 ALA A O 1
ATOM 2665 N N . SER A 1 340 ? 17.493 7.185 -24.303 1.00 77.31 340 SER A N 1
ATOM 2666 C CA . SER A 1 340 ? 17.158 8.321 -25.168 1.00 77.31 340 SER A CA 1
ATOM 2667 C C . SER A 1 340 ? 15.812 8.163 -25.888 1.00 77.31 340 SER A C 1
ATOM 2669 O O . SER A 1 340 ? 15.265 9.155 -26.372 1.00 77.31 340 SER A O 1
ATOM 2671 N N . MET A 1 341 ? 15.235 6.957 -25.915 1.00 77.94 341 MET A N 1
ATOM 2672 C CA . MET A 1 341 ? 13.910 6.692 -26.480 1.00 77.94 341 MET A CA 1
ATOM 2673 C C . MET A 1 341 ? 12.775 6.945 -25.466 1.00 77.94 341 MET A C 1
ATOM 2675 O O . MET A 1 341 ? 12.956 6.877 -24.249 1.00 77.94 341 MET A O 1
ATOM 2679 N N . LEU A 1 342 ? 11.554 7.196 -25.957 1.00 73.31 342 LEU A N 1
ATOM 2680 C CA . LEU A 1 342 ? 10.363 7.180 -25.097 1.00 73.31 342 LEU A CA 1
ATOM 2681 C C . LEU A 1 342 ? 10.125 5.765 -24.536 1.00 73.31 342 LEU A C 1
ATOM 2683 O O . LEU A 1 342 ? 10.378 4.787 -25.241 1.00 73.31 342 LEU A O 1
ATOM 2687 N N . PRO A 1 343 ? 9.610 5.623 -23.301 1.00 71.06 343 PRO A N 1
ATOM 2688 C CA . PRO A 1 343 ? 9.208 6.656 -22.339 1.00 71.06 343 PRO A CA 1
ATOM 2689 C C . PRO A 1 343 ? 10.323 7.078 -21.353 1.00 71.06 343 PRO A C 1
ATOM 2691 O O . PRO A 1 343 ? 10.008 7.627 -20.304 1.00 71.06 343 PRO A O 1
ATOM 2694 N N . TYR A 1 344 ? 11.603 6.813 -21.629 1.00 74.94 344 TYR A N 1
ATOM 2695 C CA . TYR A 1 344 ? 12.716 6.989 -20.670 1.00 74.94 344 TYR A CA 1
ATOM 2696 C C . TYR A 1 344 ? 13.535 8.271 -20.872 1.00 74.94 344 TYR A C 1
ATOM 2698 O O . TYR A 1 344 ? 14.535 8.482 -20.188 1.00 74.94 344 TYR A O 1
ATOM 2706 N N . ASN A 1 345 ? 13.105 9.116 -21.806 1.00 78.00 345 ASN A N 1
ATOM 2707 C CA . ASN A 1 345 ? 13.776 10.353 -22.181 1.00 78.00 345 ASN A CA 1
ATOM 2708 C C . ASN A 1 345 ? 13.824 11.392 -21.039 1.00 78.00 345 ASN A C 1
ATOM 2710 O O . ASN A 1 345 ? 13.241 11.219 -19.969 1.00 78.00 345 ASN A O 1
ATOM 2714 N N . GLY A 1 346 ? 14.499 12.520 -21.295 1.00 78.00 346 GLY A N 1
ATOM 2715 C CA . GLY A 1 346 ? 14.672 13.600 -20.314 1.00 78.00 346 GLY A CA 1
ATOM 2716 C C . GLY A 1 346 ? 13.364 14.098 -19.685 1.00 78.00 346 GLY A C 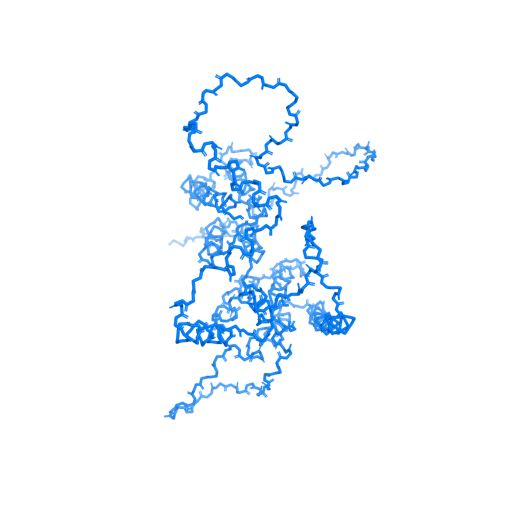1
ATOM 2717 O O . GLY A 1 346 ? 13.323 14.299 -18.481 1.00 78.00 346 GLY A O 1
ATOM 2718 N N . ALA A 1 347 ? 12.268 14.156 -20.448 1.00 83.56 347 ALA A N 1
ATOM 2719 C CA . ALA A 1 347 ? 10.968 14.587 -19.929 1.00 83.56 347 ALA A CA 1
ATOM 2720 C C . ALA A 1 347 ? 10.423 13.684 -18.803 1.00 83.56 347 ALA A C 1
ATOM 2722 O O . ALA A 1 347 ? 9.660 14.142 -17.955 1.00 83.56 347 ALA A O 1
ATOM 2723 N N . SER A 1 348 ? 10.784 12.398 -18.780 1.00 81.06 348 SER A N 1
ATOM 2724 C CA . SER A 1 348 ? 10.394 11.491 -17.695 1.00 81.06 348 SER A CA 1
ATOM 2725 C C . SER A 1 348 ? 11.253 11.662 -16.445 1.00 81.06 348 SER A C 1
ATOM 2727 O O . SER A 1 348 ? 10.768 11.383 -15.351 1.00 81.06 348 SER A O 1
ATOM 2729 N N . LEU A 1 349 ? 12.496 12.133 -16.594 1.00 83.56 349 LEU A N 1
ATOM 2730 C CA . LEU A 1 349 ? 13.332 12.536 -15.462 1.00 83.56 349 LEU A CA 1
ATOM 2731 C C . LEU A 1 349 ? 12.806 13.826 -14.833 1.00 83.56 349 LEU A C 1
ATOM 2733 O O . LEU A 1 349 ? 12.693 13.878 -13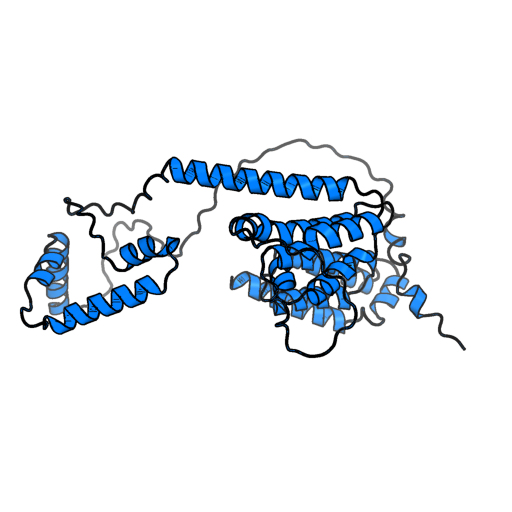.615 1.00 83.56 349 LEU A O 1
ATOM 2737 N N . ASP A 1 350 ? 12.401 14.802 -15.647 1.00 88.00 350 ASP A N 1
ATOM 2738 C CA . ASP A 1 350 ? 11.814 16.050 -15.144 1.00 88.00 350 ASP A CA 1
ATOM 2739 C C . ASP A 1 350 ? 10.540 15.756 -14.332 1.00 88.00 350 ASP A C 1
ATOM 2741 O O . ASP A 1 350 ? 10.413 16.171 -13.185 1.00 88.00 350 ASP A O 1
ATOM 2745 N N . LYS A 1 351 ? 9.650 14.904 -14.862 1.00 87.81 351 LYS A N 1
ATOM 2746 C CA . LYS A 1 351 ? 8.455 14.440 -14.132 1.00 87.81 351 LYS A CA 1
ATOM 2747 C C . LYS A 1 351 ? 8.784 13.680 -12.847 1.00 87.81 351 LYS A C 1
ATOM 2749 O O . LYS A 1 351 ? 8.042 13.775 -11.872 1.00 87.81 351 LYS A O 1
ATOM 2754 N N . LEU A 1 352 ? 9.837 12.865 -12.862 1.00 89.38 352 LEU A N 1
ATOM 2755 C CA . LEU A 1 352 ? 10.287 12.129 -11.681 1.00 89.38 352 LEU A CA 1
ATOM 2756 C C . LEU A 1 352 ? 10.763 13.098 -10.598 1.00 89.38 352 LEU A C 1
ATOM 2758 O O . LEU A 1 352 ? 10.427 12.908 -9.430 1.00 89.38 352 LEU A O 1
ATOM 2762 N N . ASP A 1 353 ? 11.510 14.125 -10.992 1.00 89.94 353 ASP A N 1
ATOM 2763 C CA . ASP A 1 353 ? 11.996 15.162 -10.091 1.00 89.94 353 ASP A CA 1
ATOM 2764 C C . ASP A 1 353 ? 10.832 15.994 -9.539 1.00 89.94 353 ASP A C 1
ATOM 2766 O O . ASP A 1 353 ? 10.756 16.169 -8.324 1.00 89.94 353 ASP A O 1
ATOM 2770 N N . ASP A 1 354 ? 9.859 16.386 -10.366 1.00 91.06 354 ASP A N 1
ATOM 2771 C CA . ASP A 1 354 ? 8.637 17.070 -9.912 1.00 91.06 354 ASP A CA 1
ATOM 2772 C C . ASP A 1 354 ? 7.886 16.253 -8.850 1.00 91.06 354 ASP A C 1
ATOM 2774 O O . ASP A 1 354 ? 7.540 16.757 -7.778 1.00 91.06 354 ASP A O 1
ATOM 2778 N N . VAL A 1 355 ? 7.655 14.962 -9.116 1.00 89.94 355 VAL A N 1
ATOM 2779 C CA . VAL A 1 355 ? 6.987 14.058 -8.164 1.00 89.94 355 VAL A CA 1
ATOM 2780 C C . VAL A 1 355 ? 7.815 13.900 -6.888 1.00 89.94 355 VAL A C 1
ATOM 2782 O O . VAL A 1 355 ? 7.255 13.922 -5.791 1.00 89.94 355 VAL A O 1
ATOM 2785 N N . TYR A 1 356 ? 9.137 13.783 -7.010 1.00 91.56 356 TYR A N 1
ATOM 2786 C CA . TYR A 1 356 ? 10.044 13.688 -5.871 1.00 91.56 356 TYR A CA 1
ATOM 2787 C C . TYR A 1 356 ? 9.986 14.936 -4.984 1.00 91.56 356 TYR A C 1
ATOM 2789 O O . TYR A 1 356 ? 9.854 14.803 -3.767 1.00 91.56 356 TYR A O 1
ATOM 2797 N N . TYR A 1 357 ? 10.037 16.135 -5.570 1.00 90.62 357 TYR A N 1
ATOM 2798 C CA . TYR A 1 357 ? 9.937 17.390 -4.823 1.00 90.62 357 TYR A CA 1
ATOM 2799 C C . TYR A 1 357 ? 8.576 17.532 -4.143 1.00 90.62 357 TYR A C 1
ATOM 2801 O O . TYR A 1 357 ? 8.526 17.841 -2.952 1.00 90.62 357 TYR A O 1
ATOM 2809 N N . ASN A 1 358 ? 7.487 17.226 -4.851 1.00 90.31 358 ASN A N 1
ATOM 2810 C CA . ASN A 1 358 ? 6.139 17.268 -4.283 1.00 90.31 358 ASN A CA 1
ATOM 2811 C C . ASN A 1 358 ? 6.002 16.322 -3.080 1.00 90.31 358 ASN A C 1
ATOM 2813 O O . ASN A 1 358 ? 5.521 16.723 -2.022 1.00 90.31 358 ASN A O 1
ATOM 2817 N N . MET A 1 359 ? 6.483 15.083 -3.196 1.00 89.25 359 MET A N 1
ATOM 2818 C CA . MET A 1 359 ? 6.434 14.120 -2.090 1.00 89.25 359 MET A CA 1
ATOM 2819 C C . MET A 1 359 ? 7.366 14.498 -0.938 1.00 89.25 359 MET A C 1
ATOM 2821 O O . MET A 1 359 ? 7.019 14.292 0.223 1.00 89.25 359 MET A O 1
ATOM 2825 N N . GLN A 1 360 ? 8.524 15.092 -1.232 1.00 90.00 360 GLN A N 1
ATOM 2826 C CA . GLN A 1 360 ? 9.434 15.590 -0.205 1.00 90.00 360 GLN A CA 1
ATOM 2827 C C . GLN A 1 360 ? 8.825 16.747 0.596 1.00 90.00 360 GLN A C 1
ATOM 2829 O O . GLN A 1 360 ? 9.041 16.811 1.806 1.00 90.00 360 GLN A O 1
ATOM 2834 N N . MET A 1 361 ? 8.080 17.641 -0.058 1.00 88.44 361 MET A N 1
ATOM 2835 C CA . MET A 1 361 ? 7.353 18.722 0.613 1.00 88.44 361 MET A CA 1
ATOM 2836 C C . MET A 1 361 ? 6.263 18.166 1.530 1.00 88.44 361 MET A C 1
ATOM 2838 O O . MET A 1 361 ? 6.237 18.511 2.708 1.00 88.44 361 MET A O 1
ATOM 2842 N N . LEU A 1 362 ? 5.464 17.211 1.044 1.00 86.31 362 LEU A N 1
ATOM 2843 C CA . LEU A 1 362 ? 4.424 16.562 1.851 1.00 86.31 362 LEU A CA 1
ATOM 2844 C C . LEU A 1 362 ? 4.981 15.866 3.105 1.00 86.31 362 LEU A C 1
ATOM 2846 O O . LEU A 1 362 ? 4.344 15.904 4.151 1.00 86.31 362 LEU A O 1
ATOM 2850 N N . MET A 1 363 ? 6.181 15.272 3.043 1.00 84.38 363 MET A N 1
ATOM 2851 C CA . MET A 1 363 ? 6.829 14.690 4.233 1.00 84.38 363 MET A CA 1
ATOM 2852 C C . MET A 1 363 ? 7.339 15.725 5.245 1.00 84.38 363 MET A C 1
ATOM 2854 O O . MET A 1 363 ? 7.666 15.351 6.366 1.00 84.38 363 MET A O 1
ATOM 2858 N N . ARG A 1 364 ? 7.532 16.987 4.845 1.00 83.94 364 ARG A N 1
ATOM 2859 C CA . ARG A 1 364 ? 7.989 18.052 5.755 1.00 83.94 364 ARG A CA 1
ATOM 2860 C C . ARG A 1 364 ? 6.831 18.765 6.445 1.00 83.94 364 ARG A C 1
ATOM 2862 O O . ARG A 1 364 ? 7.058 19.396 7.471 1.00 83.94 364 ARG A O 1
ATOM 2869 N N . GLU A 1 365 ? 5.645 18.717 5.848 1.00 76.25 365 GLU A N 1
ATOM 2870 C CA . GLU A 1 365 ? 4.444 19.406 6.329 1.00 76.25 365 GLU A CA 1
ATOM 2871 C C . GLU A 1 365 ? 3.574 18.542 7.256 1.00 76.25 365 GLU A C 1
ATOM 2873 O O . GLU A 1 365 ? 2.783 19.100 8.017 1.00 76.25 365 GLU A O 1
ATOM 2878 N N . GLY A 1 366 ? 3.721 17.213 7.212 1.00 56.56 366 GLY A N 1
ATOM 2879 C CA . GLY A 1 366 ? 3.096 16.264 8.146 1.00 56.56 366 GLY A CA 1
ATOM 2880 C C . GLY A 1 366 ? 4.049 15.820 9.241 1.00 56.56 366 GLY A C 1
ATOM 2881 O O . GLY A 1 366 ? 3.558 15.615 10.374 1.00 56.56 366 GLY A O 1
#

Foldseek 3Di:
DDDPPVVVQFDCVLVVLVPPPPDDDDDDDDDDDDDDDDDDDDPDPDPPDDDDDDDPPDDDPADPVRVVVVVVVVVCVVVVNVVVVVVPDDPPPDPVNVVVVVVVLVVVLVVDDPVCSVVSCVVVVVDPPPPPDPDDPPPPPPPDCPPVNVVVVVVLVVLLVVLLVVLVVCLLVDQDLVSNVVSCVPRQLCLCVLQVVDPDPPPDPDDDDDDDPDDDRPNDVSSCVRCLQCNLVSLLVSLVCCCPVYPDNHPCSLVSQVSQVVSHDSSNVSNDALSSLLSQLCCCCVNRVDLPRNLVSLVVCVVVVYQHDPSNLVVLVVNLVVLVCLCVQVSHPVSVVVCCDPPNRPVSSVSSVVSNVVNVVSVVVD

Secondary structure (DSSP, 8-state):
-----SSTTSSGGGTHHHHTT-----------------------S------------S--SS-HHHHHHHHHHHHHHHTT-HHHHTTSS-TTS-HHHHHHHHHHHHHHHHHS-HHHHHHHHHHTT--------TT-----------HHHHHHHHHHHHHHHHHHHHHHHHHHH--SHHHHHHHIIIIITTHHHHTT-SPPP---S---------------HHHHHHHHHHHHHHHHHHHHHHHHTSSS--THHHHHHHHHHHT-HHHHHHH--HHHHHHHHHHHHHTT--HHHHHHHHHHHHHTTPPPPHHHHHHHHHHHHHHHHHHTTTT-HHHHHHHHSTTSSHHHHHHHHHHHHHHHHHHHH-

pLDDT: mean 73.19, std 20.31, range [29.36, 96.5]

Sequence (366 aa):
MSTLLPFLYQTQTLRCLRTLRHVRRHAALTQVRTFRQRPGKSSIPFNWEGSKDVEPKQPSTITPSEAQVFKGIFEEIAQGKAAQSMRSSDPGRSQTEQERIVQFREQILQRYPSSLRESAELALGLYSKQSEEPGSSKMLELEPVSQETLAERARLAEKHDQARTKIVTLMTDCRTDAELWAVLEEHVFSLPQRMGLVPKPRRGKAASEALPELPEVPADSDSMEIYSPLYSYFVNMAVEMFDKGFSQPSPYALQVLPRVKELGLASHVLAVSANLYVKLARIHWERHGSIGGALGALQEMTSTGLSPNAEVMALLQRIRQDLLLCREGVQGGLSQIVASMLPYNGASLDKLDDVYYNMQMLMREG

InterPro domains:
  IPR040009 Protein Mtf2/C5D6.12-like [PTHR39468] (45-331)
  IPR043837 Mtf2-like, C-terminal domain [PF19189] (161-325)